Protein 5IBQ (pdb70)

Radius of gyration: 19.3 Å; Cα contacts (8 Å, |Δi|>4): 685; chains: 1; bounding box: 50×33×56 Å

InterPro domains:
  IPR025997 Periplasmic binding protein [PF13407] (30-283)
  IPR028082 Periplasmic binding protein-like I [SSF53822] (29-304)

CATH classification: 3.40.50.2300 (+1 more: 3.40.50.2300)

Foldseek 3Di:
DFAEEEEEEADCVPVLRVLLQVLLCVLQVVVGHHYHYYYQNLPLVSVLVSLVVCLVVRHQEYEDADSFQASCQVSLQVCVVSVYAYAYEAFHHPDPPRHLAYEHAPLLQQLLVLLVVVCVVVVLAFEEEEEFADPRTVSRVSSVVSNCVNNVVRVRYHYPYYYYQHLALQSLLVVLLVSCVVCVRGAEYEYSADSSLNSNLVNCVVVVNQRHEYEHEALDLVVLVCLQVSHHFKYKFDQSSVRSSVSSVQSVVCSVPNDGDPDRYHHDYIDMGGNVQSVQGDSRDGD

Structure (mmCIF, N/CA/C/O backbone):
data_5IBQ
#
_entry.id   5IBQ
#
_cell.length_a   93.272
_cell.length_b   36.924
_cell.length_c   95.619
_cell.angle_alpha   90.000
_cell.angle_beta   118.020
_cell.angle_gamma   90.000
#
_symmetry.space_group_name_H-M   'C 1 2 1'
#
loop_
_entity.id
_entity.type
_entity.pdbx_description
1 polymer 'Probable ribose ABC transporter, substrate-binding protein'
2 non-polymer 3-C-(hydroxylmethyl)-alpha-D-erythrofuranose
3 non-polymer 'CALCIUM ION'
4 water water
#
loop_
_atom_site.group_PDB
_atom_site.id
_atom_site.type_symbol
_atom_site.label_atom_id
_atom_site.label_alt_id
_atom_site.label_comp_id
_atom_site.label_asym_id
_atom_site.label_entity_id
_atom_site.label_seq_id
_atom_site.pdbx_PDB_ins_code
_atom_site.Cartn_x
_atom_site.Cartn_y
_atom_site.Cartn_z
_atom_site.occupancy
_atom_site.B_iso_or_equiv
_atom_site.auth_seq_id
_atom_site.auth_comp_id
_atom_site.auth_asym_id
_atom_site.auth_atom_id
_atom_site.pdbx_PDB_model_num
ATOM 1 N N . MET A 1 23 ? 38.816 29.400 51.768 1.00 50.42 26 MET A N 1
ATOM 2 C CA . MET A 1 23 ? 39.753 28.327 52.075 1.00 46.93 26 MET A CA 1
ATOM 3 C C . MET A 1 23 ? 39.551 27.141 51.134 1.00 40.85 26 MET A C 1
ATOM 4 O O . MET A 1 23 ? 40.488 26.391 50.863 1.00 41.53 26 MET A O 1
ATOM 7 N N . ALA A 1 24 ? 38.328 26.972 50.636 1.00 36.82 27 ALA A N 1
ATOM 8 C CA . ALA A 1 24 ? 38.025 25.834 49.781 1.00 23.55 27 ALA A CA 1
ATOM 9 C C . ALA A 1 24 ? 38.659 26.017 48.409 1.00 19.67 27 ALA A C 1
ATOM 10 O O . ALA A 1 24 ? 38.749 27.133 47.890 1.00 26.46 27 ALA A O 1
ATOM 17 N N . ASP A 1 25 ? 39.108 24.914 47.825 1.00 18.55 28 ASP A N 1
ATOM 18 C CA . ASP A 1 25 ? 39.644 24.976 46.478 1.00 15.43 28 ASP A CA 1
ATOM 19 C C . ASP A 1 25 ? 38.540 25.357 45.494 1.00 14.25 28 ASP A C 1
ATOM 20 O O . ASP A 1 25 ? 37.365 24.998 45.659 1.00 15.15 28 ASP A O 1
ATOM 29 N N . LEU A 1 26 ? 38.934 26.033 44.417 1.00 13.04 29 LEU A N 1
ATOM 30 C CA . LEU A 1 26 ? 38.026 26.574 43.415 1.00 12.71 29 LEU A CA 1
ATOM 31 C C . LEU A 1 26 ? 38.144 25.774 42.118 1.00 12.46 29 LEU A C 1
ATOM 32 O O . LEU A 1 26 ? 39.258 25.474 41.669 1.00 13.73 29 LEU A O 1
ATOM 48 N N . ILE A 1 27 ? 37.011 25.428 41.517 1.00 11.10 30 ILE A N 1
ATOM 49 C CA . ILE A 1 27 ? 36.960 24.885 40.166 1.00 10.36 30 ILE A CA 1
ATOM 50 C C . ILE A 1 27 ? 36.234 25.895 39.283 1.00 10.36 30 ILE A C 1
ATOM 51 O O . ILE A 1 27 ? 35.136 26.355 39.622 1.00 11.78 30 ILE A O 1
ATOM 67 N N . ALA A 1 28 ? 36.856 26.246 38.161 1.00 10.75 31 ALA A N 1
ATOM 68 C CA . ALA A 1 28 ? 36.257 27.132 37.165 1.00 10.21 31 ALA A CA 1
ATOM 69 C C . ALA A 1 28 ? 35.570 26.303 36.098 1.00 10.19 31 ALA A C 1
ATOM 70 O O . ALA A 1 28 ? 36.097 25.279 35.653 1.00 9.97 31 ALA A O 1
ATOM 77 N N . ILE A 1 29 ? 34.375 26.743 35.711 1.00 9.28 32 ILE A N 1
ATOM 78 C CA . ILE A 1 29 ? 33.523 26.064 34.743 1.00 8.65 32 ILE A CA 1
ATOM 79 C C . ILE A 1 29 ? 33.208 27.078 33.657 1.00 9.48 32 ILE A C 1
ATOM 80 O O . ILE A 1 29 ? 32.654 28.151 33.947 1.00 11.31 32 ILE A O 1
ATOM 96 N N . ILE A 1 30 ? 33.590 26.765 32.419 1.00 9.10 33 ILE A N 1
ATOM 97 C CA . ILE A 1 30 ? 33.490 27.703 31.309 1.00 8.89 33 ILE A CA 1
ATOM 98 C C . ILE A 1 30 ? 32.804 26.998 30.143 1.00 9.34 33 ILE A C 1
ATOM 99 O O . ILE A 1 30 ? 33.269 25.946 29.682 1.00 8.49 33 ILE A O 1
ATOM 115 N N . THR A 1 31 ? 31.700 27.566 29.674 1.00 8.40 34 THR A N 1
ATOM 116 C CA . THR A 1 31 ? 30.941 27.002 28.569 1.00 8.02 34 THR A CA 1
ATOM 117 C C . THR A 1 31 ? 30.521 28.108 27.607 1.00 8.49 34 THR A C 1
ATOM 118 O O . THR A 1 31 ? 30.725 29.299 27.875 1.00 9.10 34 THR A O 1
ATOM 129 N N . PRO A 1 32 ? 29.891 27.751 26.478 1.00 8.70 35 PRO A N 1
ATOM 130 C CA . PRO A 1 32 ? 29.205 28.774 25.688 1.00 9.19 35 PRO A CA 1
ATOM 131 C C . PRO A 1 32 ? 27.979 29.293 26.428 1.00 10.15 35 PRO A C 1
ATOM 132 O O . PRO A 1 32 ? 27.706 28.906 27.568 1.00 10.01 35 PRO A O 1
ATOM 143 N N . ALA A 1 33 ? 27.240 30.186 25.773 1.00 11.20 36 ALA A N 1
ATOM 144 C CA . ALA A 1 33 ? 26.135 30.875 26.422 1.00 11.64 36 ALA A CA 1
ATOM 145 C C . ALA A 1 33 ? 25.030 29.912 26.825 1.00 10.65 36 ALA A C 1
ATOM 146 O O . ALA A 1 33 ? 24.749 28.915 26.155 1.00 10.66 36 ALA A O 1
ATOM 153 N N . HIS A 1 34 ? 24.372 30.263 27.919 1.00 12.20 37 HIS A N 1
ATOM 154 C CA . HIS A 1 34 ? 23.348 29.421 28.505 1.00 11.05 37 HIS A CA 1
ATOM 155 C C . HIS A 1 34 ? 22.004 29.510 27.798 1.00 11.22 37 HIS A C 1
ATOM 156 O O . HIS A 1 34 ? 21.071 28.830 28.237 1.00 13.36 37 HIS A O 1
ATOM 170 N N . ASP A 1 35 ? 21.889 30.277 26.713 1.00 10.86 38 ASP A N 1
ATOM 171 C CA . ASP A 1 35 ? 20.649 30.274 25.942 1.00 12.17 38 ASP A CA 1
ATOM 172 C C . ASP A 1 35 ? 20.447 28.980 25.177 1.00 11.08 38 ASP A C 1
ATOM 173 O O . ASP A 1 35 ? 19.326 28.695 24.743 1.00 13.65 38 ASP A O 1
ATOM 182 N N . ASN A 1 36 ? 21.485 28.189 25.018 1.00 9.32 39 ASN A N 1
ATOM 183 C CA . ASN A 1 36 ? 21.328 26.821 24.565 1.00 7.90 39 ASN A CA 1
ATOM 184 C C . ASN A 1 36 ? 21.252 25.949 25.808 1.00 7.52 39 ASN A C 1
ATOM 185 O O . ASN A 1 36 ? 22.216 25.909 26.585 1.00 8.15 39 ASN A O 1
ATOM 196 N N . PRO A 1 37 ? 20.137 25.260 26.060 1.00 7.99 40 PRO A N 1
ATOM 197 C CA . PRO A 1 37 ? 20.010 24.520 27.324 1.00 7.96 40 PRO A CA 1
ATOM 198 C C . PRO A 1 37 ? 21.072 23.469 27.533 1.00 8.67 40 PRO A C 1
ATOM 199 O O . PRO A 1 37 ? 21.299 23.062 28.681 1.00 8.23 40 PRO A O 1
ATOM 210 N N . PHE A 1 38 ? 21.704 22.985 26.470 1.00 7.32 41 PHE A N 1
ATOM 211 C CA . PHE A 1 38 ? 22.764 22.000 26.622 1.00 7.45 41 PHE A CA 1
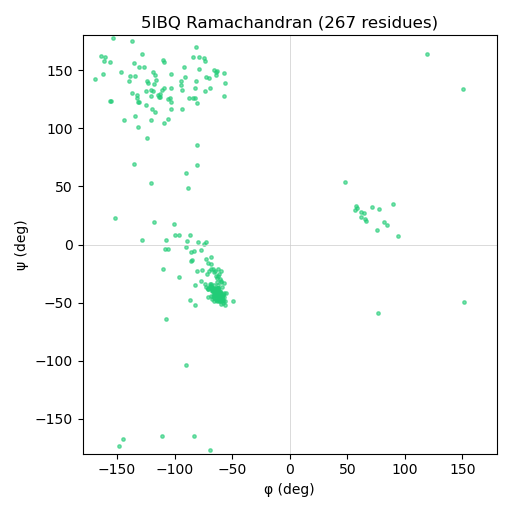ATOM 212 C C . PHE A 1 38 ? 23.888 22.542 27.496 1.00 6.60 41 PHE A C 1
ATOM 213 O O . PHE A 1 38 ? 24.377 21.859 28.395 1.00 7.01 41 PHE A O 1
ATOM 230 N N . PHE A 1 39 ? 24.326 23.771 27.214 1.00 7.22 42 PHE A N 1
ATOM 231 C CA . PHE A 1 39 ? 25.462 24.328 27.927 1.00 6.97 42 PHE A CA 1
ATOM 232 C C . PHE A 1 39 ? 25.088 24.704 29.348 1.00 7.17 42 PHE A C 1
ATOM 233 O O . PHE A 1 39 ? 25.896 24.549 30.269 1.00 8.05 42 PHE A O 1
ATOM 250 N N . LYS A 1 40 ? 23.870 25.195 29.563 1.00 8.20 43 LYS A N 1
ATOM 251 C CA . LYS A 1 40 ? 23.420 25.468 30.921 1.00 7.52 43 LYS A CA 1
ATOM 252 C C . LYS A 1 40 ? 23.407 24.194 31.754 1.00 8.06 43 LYS A C 1
ATOM 253 O O . LYS A 1 40 ? 23.846 24.198 32.913 1.00 8.70 43 LYS A O 1
ATOM 272 N N . ALA A 1 41 ? 22.938 23.088 31.168 1.00 6.96 44 ALA A N 1
ATOM 273 C CA . ALA A 1 41 ? 22.883 21.828 31.890 1.00 6.74 44 ALA A CA 1
ATOM 274 C C . ALA A 1 41 ? 24.269 21.328 32.250 1.00 7.87 44 ALA A C 1
ATOM 275 O O . ALA A 1 41 ? 24.464 20.785 33.345 1.00 7.49 44 ALA A O 1
ATOM 282 N N . GLU A 1 42 ? 25.234 21.481 31.349 1.00 6.70 45 GLU A N 1
ATOM 283 C CA . GLU A 1 42 ? 26.613 21.124 31.679 1.00 7.21 45 GLU A CA 1
ATOM 284 C C . GLU A 1 42 ? 27.127 21.958 32.842 1.00 7.91 45 GLU A C 1
ATOM 285 O O . GLU A 1 42 ? 27.755 21.439 33.776 1.00 7.69 45 GLU A O 1
ATOM 297 N N . ALA A 1 43 ? 26.882 23.258 32.803 1.00 6.85 46 ALA A N 1
ATOM 298 C CA . ALA A 1 43 ? 27.364 24.120 33.863 1.00 7.50 46 ALA A CA 1
ATOM 299 C C . ALA A 1 43 ? 26.764 23.718 35.195 1.00 8.50 46 ALA A C 1
ATOM 300 O O . ALA A 1 43 ? 27.463 23.691 36.217 1.00 9.02 46 ALA A O 1
ATOM 307 N N . VAL A 1 44 ? 25.455 23.435 35.222 1.00 8.75 47 VAL A N 1
ATOM 308 C CA . VAL A 1 44 ? 24.825 23.109 36.488 1.00 9.83 47 VAL A CA 1
ATOM 309 C C . VAL A 1 44 ? 25.275 21.736 36.972 1.00 7.46 47 VAL A C 1
ATOM 310 O O . VAL A 1 44 ? 25.473 21.536 38.172 1.00 8.69 47 VAL A O 1
ATOM 323 N N . GLY A 1 45 ? 25.440 20.772 36.071 1.00 8.05 48 GLY A N 1
ATOM 324 C CA . GLY A 1 45 ? 25.935 19.475 36.490 1.00 8.18 48 GLY A CA 1
ATOM 325 C C . GLY A 1 45 ? 27.344 19.547 37.044 1.00 8.97 48 GLY A C 1
ATOM 326 O O . GLY A 1 45 ? 27.672 18.891 38.045 1.00 8.96 48 GLY A O 1
ATOM 330 N N . ALA A 1 46 ? 28.217 20.308 36.381 1.00 7.93 49 ALA A N 1
ATOM 331 C CA . ALA A 1 46 ? 29.581 20.472 36.873 1.00 7.32 49 ALA A CA 1
ATOM 332 C C . ALA A 1 46 ? 29.593 21.181 38.221 1.00 7.90 49 ALA A C 1
ATOM 333 O O . ALA A 1 46 ? 30.306 20.767 39.141 1.00 8.50 49 ALA A O 1
ATOM 340 N N . GLU A 1 47 ? 28.788 22.232 38.372 1.00 8.16 50 GLU A N 1
ATOM 341 C CA . GLU A 1 47 ? 28.732 22.929 39.655 1.00 8.44 50 GLU A CA 1
ATOM 342 C C . GLU A 1 47 ? 28.265 21.999 40.757 1.00 8.31 50 GLU A C 1
ATOM 343 O O . GLU A 1 47 ? 28.821 22.003 41.872 1.00 9.40 50 GLU A O 1
ATOM 355 N N . ALA A 1 48 ? 27.235 21.205 40.475 1.00 8.94 51 ALA A N 1
ATOM 356 C CA . ALA A 1 48 ? 26.706 20.298 41.483 1.00 9.46 51 ALA A CA 1
ATOM 357 C C . ALA A 1 48 ? 27.783 19.326 41.942 1.00 9.32 51 ALA A C 1
ATOM 358 O O . ALA A 1 48 ? 27.989 19.128 43.144 1.00 9.38 51 ALA A O 1
ATOM 365 N N . LYS A 1 49 ? 28.496 18.718 41.007 1.00 8.81 52 LYS A N 1
ATOM 366 C CA . LYS A 1 49 ? 29.499 17.731 41.397 1.00 9.19 52 LYS A CA 1
ATOM 367 C C . LYS A 1 49 ? 30.648 18.382 42.151 1.00 9.61 52 LYS A C 1
ATOM 368 O O . LYS A 1 49 ? 31.140 17.827 43.142 1.00 9.68 52 LYS A O 1
ATOM 387 N N . ALA A 1 50 ? 31.073 19.560 41.705 1.00 8.49 53 ALA A N 1
ATOM 388 C CA . ALA A 1 50 ? 32.153 20.266 42.382 1.00 8.68 53 ALA A CA 1
ATOM 389 C C . ALA A 1 50 ? 31.796 20.548 43.833 1.00 9.10 53 ALA A C 1
ATOM 390 O O . ALA A 1 50 ? 32.590 20.289 44.740 1.00 9.88 53 ALA A O 1
ATOM 397 N N . LYS A 1 51 ? 30.593 21.080 44.071 1.00 9.13 54 LYS A N 1
ATOM 398 C CA . LYS A 1 51 ? 30.201 21.405 45.442 1.00 9.77 54 LYS A CA 1
ATOM 399 C C . LYS A 1 51 ? 29.988 20.154 46.289 1.00 9.76 54 LYS A C 1
ATOM 400 O O . LYS A 1 51 ? 30.277 20.161 47.496 1.00 10.41 54 LYS A O 1
ATOM 419 N N . GLU A 1 52 ? 29.497 19.076 45.679 1.00 9.12 55 GLU A N 1
ATOM 420 C CA . GLU A 1 52 ? 29.332 17.819 46.388 1.00 9.95 55 GLU A CA 1
ATOM 421 C C . GLU A 1 52 ? 30.661 17.307 46.904 1.00 10.02 55 GLU A C 1
ATOM 422 O O . GLU A 1 52 ? 30.699 16.638 47.944 1.00 10.40 55 GLU A O 1
ATOM 434 N N . LEU A 1 53 ? 31.747 17.628 46.202 1.00 9.69 56 LEU A N 1
ATOM 435 C CA . LEU A 1 53 ? 33.094 17.197 46.533 1.00 10.67 56 LEU A CA 1
ATOM 436 C C . LEU A 1 53 ? 33.869 18.246 47.329 1.00 10.64 56 LEU A C 1
ATOM 437 O O . LEU A 1 53 ? 35.073 18.081 47.555 1.00 12.20 56 LEU A O 1
ATOM 453 N N . GLY A 1 54 ? 33.210 19.319 47.756 1.00 10.88 57 GLY A N 1
ATOM 454 C CA . GLY A 1 54 ? 33.797 20.297 48.641 1.00 11.75 57 GLY A CA 1
ATOM 455 C C . GLY A 1 54 ? 34.430 21.499 47.976 1.00 11.89 57 GLY A C 1
ATOM 456 O O . GLY A 1 54 ? 35.065 22.294 48.673 1.00 13.02 57 GLY A O 1
ATOM 460 N N . TYR A 1 55 ? 34.287 21.670 46.663 1.00 11.23 58 TYR A N 1
ATOM 461 C CA . TYR A 1 55 ? 34.894 22.805 45.980 1.00 11.41 58 TYR A CA 1
ATOM 462 C C . TYR A 1 55 ? 33.942 23.987 45.909 1.00 11.56 58 TYR A C 1
ATOM 463 O O . TYR A 1 55 ? 32.720 23.823 45.908 1.00 11.25 58 TYR A O 1
ATOM 481 N N . GLU A 1 56 ? 34.522 25.186 45.848 1.00 12.60 59 GLU A N 1
ATOM 482 C CA . GLU A 1 56 ? 33.800 26.353 45.367 1.00 12.21 59 GLU A CA 1
ATOM 483 C C . GLU A 1 56 ? 33.876 26.385 43.847 1.00 12.11 59 GLU A C 1
ATOM 484 O O . GLU A 1 56 ? 34.721 25.726 43.238 1.00 11.94 59 GLU A O 1
ATOM 496 N N . THR A 1 57 ? 32.978 27.147 43.233 1.00 11.42 60 THR A N 1
ATOM 497 C CA . THR A 1 57 ? 32.887 27.190 41.785 1.00 11.56 60 THR A CA 1
ATOM 498 C C . THR A 1 57 ? 32.851 28.623 41.285 1.00 12.22 60 THR A C 1
ATOM 499 O O . THR A 1 57 ? 32.412 29.541 41.981 1.00 13.69 60 THR A O 1
ATOM 510 N N . LEU A 1 58 ? 33.322 28.788 40.056 1.00 12.70 61 LEU A N 1
ATOM 511 C CA . LEU A 1 58 ? 33.264 30.049 39.325 1.00 13.06 61 LEU A CA 1
ATOM 512 C C . LEU A 1 58 ? 32.772 29.685 37.932 1.00 11.66 61 LEU A C 1
ATOM 513 O O . LEU A 1 58 ? 33.483 29.004 37.190 1.00 11.51 61 LEU A O 1
ATOM 529 N N . VAL A 1 59 ? 31.548 30.088 37.595 1.00 11.38 62 VAL A N 1
ATOM 530 C CA . VAL A 1 59 ? 30.900 29.707 36.345 1.00 10.67 62 VAL A CA 1
ATOM 531 C C . VAL A 1 59 ? 30.911 30.905 35.407 1.00 11.68 62 VAL A C 1
ATOM 532 O O . VAL A 1 59 ? 30.425 31.988 35.761 1.00 13.81 62 VAL A O 1
ATOM 545 N N . MET A 1 60 ? 31.453 30.705 34.206 1.00 10.80 63 MET A N 1
ATOM 546 C CA . MET A 1 60 ? 31.623 31.764 33.230 1.00 10.72 63 MET A CA 1
ATOM 547 C C . MET A 1 60 ? 31.181 31.248 31.871 1.00 10.69 63 MET A C 1
ATOM 548 O O . MET A 1 60 ? 31.183 30.044 31.613 1.00 11.16 63 MET A O 1
ATOM 562 N N . THR A 1 61 ? 30.804 32.175 30.999 1.00 10.49 64 THR A N 1
ATOM 563 C CA . THR A 1 61 ? 30.406 31.845 29.639 1.00 11.43 64 THR A CA 1
ATOM 564 C C . THR A 1 61 ? 31.261 32.623 28.660 1.00 12.51 64 THR A C 1
ATOM 565 O O . THR A 1 61 ? 31.583 33.787 28.891 1.00 16.62 64 THR A O 1
ATOM 576 N N . HIS A 1 62 ? 31.640 31.983 27.568 1.00 11.61 65 HIS A N 1
ATOM 577 C CA . HIS A 1 62 ? 32.464 32.640 26.565 1.00 11.59 65 HIS A CA 1
ATOM 578 C C . HIS A 1 62 ? 31.715 33.032 25.299 1.00 11.10 65 HIS A C 1
ATOM 579 O O . HIS A 1 62 ? 32.316 33.640 24.415 1.00 11.61 65 HIS A O 1
ATOM 593 N N . ASP A 1 63 ? 30.430 32.691 25.180 1.00 11.74 66 ASP A N 1
ATOM 594 C CA . ASP A 1 63 ? 29.600 33.154 24.067 1.00 13.02 66 ASP A CA 1
ATOM 595 C C . ASP A 1 63 ? 30.177 32.773 22.710 1.00 11.61 66 ASP A C 1
ATOM 596 O O . ASP A 1 63 ? 29.914 33.431 21.704 1.00 14.24 66 ASP A O 1
ATOM 605 N N . ASP A 1 64 ? 30.896 31.651 22.653 1.00 11.23 67 ASP A N 1
ATOM 606 C CA . ASP A 1 64 ? 31.512 31.167 21.413 1.00 12.08 67 ASP A CA 1
ATOM 607 C C . ASP A 1 64 ? 32.468 32.179 20.809 1.00 12.72 67 ASP A C 1
ATOM 608 O O . ASP A 1 64 ? 32.668 32.232 19.592 1.00 14.85 67 ASP A O 1
ATOM 617 N N . ASP A 1 65 ? 33.096 32.952 21.681 1.00 12.48 68 ASP A N 1
ATOM 618 C CA . ASP A 1 65 ? 34.059 33.968 21.292 1.00 13.31 68 ASP A CA 1
ATOM 619 C C . ASP A 1 65 ? 35.392 33.613 21.932 1.00 12.57 68 ASP A C 1
ATOM 620 O O . ASP A 1 65 ? 35.507 33.570 23.163 1.00 13.51 68 ASP A O 1
ATOM 629 N N . ALA A 1 66 ? 36.387 33.326 21.093 1.00 16.19 69 ALA A N 1
ATOM 630 C CA . ALA A 1 66 ? 37.677 32.874 21.599 1.00 18.13 69 ALA A CA 1
ATOM 631 C C . ALA A 1 66 ? 38.360 33.936 22.451 1.00 15.56 69 ALA A C 1
ATOM 632 O O . ALA A 1 66 ? 39.068 33.594 23.402 1.00 16.39 69 ALA A O 1
ATOM 639 N N . ASN A 1 67 ? 38.157 35.217 22.137 1.00 16.69 70 ASN A N 1
ATOM 640 C CA . ASN A 1 67 ? 38.706 36.277 22.978 1.00 19.22 70 ASN A CA 1
ATOM 641 C C . ASN A 1 67 ? 38.040 36.297 24.345 1.00 16.16 70 ASN A C 1
ATOM 642 O O . ASN A 1 67 ? 38.721 36.425 25.367 1.00 16.12 70 ASN A O 1
ATOM 653 N N . LYS A 1 68 ? 36.709 36.178 24.390 1.00 15.41 71 LYS A N 1
ATOM 654 C CA . LYS A 1 68 ? 36.038 36.075 25.680 1.00 13.91 71 LYS A CA 1
ATOM 655 C C . LYS A 1 68 ? 36.511 34.842 26.447 1.00 13.00 71 LYS A C 1
ATOM 656 O O . LYS A 1 68 ? 36.711 34.897 27.666 1.00 15.54 71 LYS A O 1
ATOM 675 N N . GLN A 1 69 ? 36.690 33.714 25.749 1.00 12.47 72 GLN A N 1
ATOM 676 C CA . GLN A 1 69 ? 37.189 32.510 26.409 1.00 12.42 72 GLN A CA 1
ATOM 677 C C . GLN A 1 69 ? 38.560 32.745 27.023 1.00 12.41 72 GLN A C 1
ATOM 678 O O . GLN A 1 69 ? 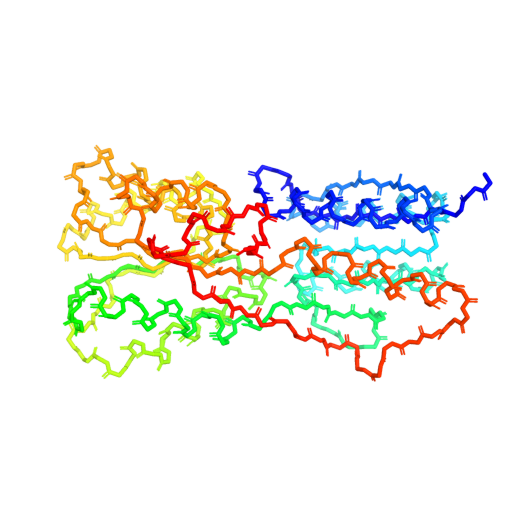38.828 32.305 28.147 1.00 12.79 72 GLN A O 1
ATOM 692 N N . SER A 1 70 ? 39.441 33.421 26.285 1.00 14.04 73 SER A N 1
ATOM 693 C CA . SER A 1 70 ? 40.768 33.734 26.799 1.00 16.42 73 SER A CA 1
ATOM 694 C C . SER A 1 70 ? 40.688 34.652 28.022 1.00 14.04 73 SER A C 1
ATOM 695 O O . SER A 1 70 ? 41.396 34.437 29.011 1.00 17.38 73 SER A O 1
ATOM 703 N N . GLU A 1 71 ? 39.770 35.629 28.005 1.00 16.63 74 GLU A N 1
ATOM 704 C CA . GLU A 1 71 ? 39.531 36.461 29.185 1.00 18.47 74 GLU A CA 1
ATOM 705 C C . GLU A 1 71 ? 39.082 35.623 30.381 1.00 16.50 74 GLU A C 1
ATOM 706 O O . GLU A 1 71 ? 39.529 35.849 31.514 1.00 17.05 74 GLU A O 1
ATOM 718 N N . MET A 1 72 ? 38.178 34.665 30.161 1.00 15.99 75 MET A N 1
ATOM 719 C CA . MET A 1 72 ? 37.662 33.868 31.269 1.00 13.25 75 MET A CA 1
ATOM 720 C C . MET A 1 72 ? 38.729 32.933 31.831 1.00 13.34 75 MET A C 1
ATOM 721 O O . MET A 1 72 ? 38.795 32.713 33.049 1.00 13.93 75 MET A O 1
ATOM 735 N N . ILE A 1 73 ? 39.592 32.390 30.975 1.00 13.61 76 ILE A N 1
ATOM 736 C CA . ILE A 1 73 ? 40.669 31.548 31.477 1.00 14.08 76 ILE A CA 1
ATOM 737 C C . ILE A 1 73 ? 41.664 32.389 32.281 1.00 15.23 76 ILE A C 1
ATOM 738 O O . ILE A 1 73 ? 42.125 31.966 33.348 1.00 15.29 76 ILE A O 1
ATOM 754 N N . ASP A 1 74 ? 41.945 33.618 31.826 1.00 15.10 77 ASP A N 1
ATOM 755 C CA . ASP A 1 74 ? 42.742 34.550 32.622 1.00 16.60 77 ASP A CA 1
ATOM 756 C C . ASP A 1 74 ? 42.100 34.790 33.981 1.00 15.24 77 ASP A C 1
ATOM 757 O O . ASP A 1 74 ? 42.801 34.901 34.995 1.00 17.20 77 ASP A O 1
ATOM 766 N N . THR A 1 75 ? 40.778 34.941 34.019 1.00 16.56 78 THR A N 1
ATOM 767 C CA . THR A 1 75 ? 40.107 35.141 35.298 1.00 17.20 78 THR A CA 1
ATOM 768 C C . THR A 1 75 ? 40.281 33.926 36.200 1.00 14.42 78 THR A C 1
ATOM 769 O O . THR A 1 75 ? 40.564 34.068 37.397 1.00 16.91 78 THR A O 1
ATOM 780 N N . ALA A 1 76 ? 40.133 32.720 35.641 1.00 13.57 79 ALA A N 1
ATOM 781 C CA . ALA A 1 76 ? 40.331 31.507 36.431 1.00 13.19 79 ALA A CA 1
ATOM 782 C C . ALA A 1 76 ? 41.744 31.432 36.983 1.00 14.46 79 ALA A C 1
ATOM 783 O O . ALA A 1 76 ? 41.949 31.006 38.128 1.00 14.72 79 ALA A O 1
ATOM 790 N N . ILE A 1 77 ? 42.727 31.814 36.167 1.00 14.87 80 ILE A N 1
ATOM 791 C CA . ILE A 1 77 ? 44.117 31.842 36.612 1.00 14.74 80 ILE A CA 1
ATOM 792 C C . ILE A 1 77 ? 44.287 32.851 37.738 1.00 15.58 80 ILE A C 1
ATOM 793 O O . ILE A 1 77 ? 44.860 32.549 38.792 1.00 17.74 80 ILE A O 1
ATOM 809 N N . GLY A 1 78 ? 43.772 34.066 37.537 1.00 17.51 81 GLY A N 1
ATOM 810 C CA . GLY A 1 78 ? 43.916 35.102 38.546 1.00 20.27 81 GLY A CA 1
ATOM 811 C C . GLY A 1 78 ? 43.232 34.766 39.856 1.00 16.83 81 GLY A C 1
ATOM 812 O O . GLY A 1 78 ? 43.671 35.214 40.921 1.00 19.61 81 GLY A O 1
ATOM 816 N N . ARG A 1 79 ? 42.155 33.977 39.806 1.00 18.88 82 ARG A N 1
ATOM 817 C CA . ARG A 1 79 ? 41.443 33.546 41.000 1.00 18.11 82 ARG A CA 1
ATOM 818 C C . ARG A 1 79 ? 42.043 32.300 41.638 1.00 16.21 82 ARG A C 1
ATOM 819 O O . ARG A 1 79 ? 41.597 31.900 42.720 1.00 18.90 82 ARG A O 1
ATOM 840 N N . GLY A 1 80 ? 43.027 31.670 41.013 1.00 16.19 83 GLY A N 1
ATOM 841 C CA . GLY A 1 80 ? 43.628 30.489 41.593 1.00 15.76 83 GLY A CA 1
ATOM 842 C C . GLY A 1 80 ? 42.830 29.205 41.460 1.00 13.82 83 GLY A C 1
ATOM 843 O O . GLY A 1 80 ? 42.940 28.320 42.314 1.00 14.53 83 GLY A O 1
ATOM 847 N N . ALA A 1 81 ? 42.047 29.054 40.400 1.00 13.98 84 ALA A N 1
ATOM 848 C CA . ALA A 1 81 ? 41.319 27.804 40.199 1.00 12.59 84 ALA A CA 1
ATOM 849 C C . ALA A 1 81 ? 42.288 26.627 40.173 1.00 12.64 84 ALA A C 1
ATOM 850 O O . ALA A 1 81 ? 43.375 26.711 39.591 1.00 13.59 84 ALA A O 1
ATOM 857 N N . LYS A 1 82 ? 41.898 25.528 40.813 1.00 12.96 85 LYS A N 1
ATOM 858 C CA . LYS A 1 82 ? 42.696 24.309 40.812 1.00 13.45 85 LYS A CA 1
ATOM 859 C C . LYS A 1 82 ? 42.428 23.422 39.605 1.00 14.14 85 LYS A C 1
ATOM 860 O O . LYS A 1 82 ? 43.209 22.502 39.343 1.00 14.29 85 LYS A O 1
ATOM 879 N N . ALA A 1 83 ? 41.348 23.666 38.867 1.00 12.05 86 ALA A N 1
ATOM 880 C CA . ALA A 1 83 ? 41.089 22.982 37.612 1.00 11.44 86 ALA A CA 1
ATOM 881 C C . ALA A 1 83 ? 40.071 23.810 36.849 1.00 11.23 86 ALA A C 1
ATOM 882 O O . ALA A 1 83 ? 39.337 24.611 37.436 1.00 11.65 86 ALA A O 1
ATOM 889 N N . ILE A 1 84 ? 40.053 23.615 35.532 1.00 10.30 87 ILE A N 1
ATOM 890 C CA . ILE A 1 84 ? 39.073 24.224 34.645 1.00 9.47 87 ILE A CA 1
ATOM 891 C C . ILE A 1 84 ? 38.294 23.109 33.971 1.00 9.69 87 ILE A C 1
ATOM 892 O O . ILE A 1 84 ? 38.888 22.163 33.435 1.00 10.29 87 ILE A O 1
ATOM 908 N N . ILE A 1 85 ? 36.972 23.239 33.972 1.00 8.61 88 ILE A N 1
ATOM 909 C CA . ILE A 1 85 ? 36.070 22.415 33.176 1.00 8.49 88 ILE A CA 1
ATOM 910 C C . ILE A 1 85 ? 35.650 23.281 32.002 1.00 8.54 88 ILE A C 1
ATOM 911 O O . ILE A 1 85 ? 35.118 24.382 32.205 1.00 9.74 88 ILE A O 1
ATOM 927 N N . LEU A 1 86 ? 35.893 22.811 30.775 1.00 8.44 89 LEU A N 1
ATOM 928 C CA . LEU A 1 86 ? 35.734 23.660 29.598 1.00 8.11 89 LEU A CA 1
ATOM 929 C C . LEU A 1 86 ? 34.952 22.974 28.484 1.00 8.02 89 LEU A C 1
ATOM 930 O O . LEU A 1 86 ? 35.317 21.881 28.036 1.00 7.93 89 LEU A O 1
ATOM 946 N N . ASP A 1 87 ? 33.891 23.639 28.022 1.00 7.38 90 ASP A N 1
ATOM 947 C CA . ASP A 1 87 ? 33.226 23.332 26.751 1.00 7.13 90 ASP A CA 1
ATOM 948 C C . ASP A 1 87 ? 33.584 24.494 25.830 1.00 7.71 90 ASP A C 1
ATOM 949 O O . ASP A 1 87 ? 33.103 25.621 26.026 1.00 7.84 90 ASP A O 1
ATOM 958 N N . ASN A 1 88 ? 34.505 24.244 24.890 1.00 7.22 91 ASN A N 1
ATOM 959 C CA . ASN A 1 88 ? 35.362 25.282 24.321 1.00 8.63 91 ASN A CA 1
ATOM 960 C C . ASN A 1 88 ? 34.699 26.117 23.217 1.00 8.32 91 ASN A C 1
ATOM 961 O O . ASN A 1 88 ? 33.596 25.836 22.729 1.00 8.77 91 ASN A O 1
ATOM 972 N N . ALA A 1 89 ? 35.415 27.182 22.853 1.00 8.37 92 ALA A N 1
ATOM 973 C CA . ALA A 1 89 ? 34.997 28.179 21.875 1.00 9.61 92 ALA A CA 1
ATOM 974 C C . ALA A 1 89 ? 35.637 27.979 20.496 1.00 13.71 92 ALA A C 1
ATOM 975 O O . ALA A 1 89 ? 35.647 28.914 19.690 1.00 21.08 92 ALA A O 1
ATOM 982 N N . GLY A 1 90 ? 36.179 26.796 20.211 1.00 9.79 93 GLY A N 1
ATOM 983 C CA . GLY A 1 90 ? 36.695 26.467 18.890 1.00 10.41 93 GLY A CA 1
ATOM 984 C C . GLY A 1 90 ? 37.821 25.464 18.982 1.00 8.78 93 GLY A C 1
ATOM 985 O O . GLY A 1 90 ? 38.722 25.625 19.801 1.00 10.45 93 GLY A O 1
ATOM 989 N N . ALA A 1 91 ? 37.795 24.432 18.140 1.00 9.10 94 ALA A N 1
ATOM 990 C CA . ALA A 1 91 ? 38.737 23.325 18.282 1.00 9.44 94 ALA A CA 1
ATOM 991 C C . ALA A 1 91 ? 40.178 23.772 18.071 1.00 10.44 94 ALA A C 1
ATOM 992 O O . ALA A 1 91 ? 41.085 23.274 18.747 1.00 13.00 94 ALA A O 1
ATOM 999 N N . ASP A 1 92 ? 40.413 24.692 17.138 1.00 10.15 95 ASP A N 1
ATOM 1000 C CA . ASP A 1 92 ? 41.753 25.218 16.905 1.00 10.78 95 ASP A CA 1
ATOM 1001 C C . ASP A 1 92 ? 42.048 26.394 17.822 1.00 11.85 95 ASP A C 1
ATOM 1002 O O . ASP A 1 92 ? 43.112 26.455 18.439 1.00 13.62 95 ASP A O 1
ATOM 1011 N N . ALA A 1 93 ? 41.116 27.339 17.914 1.00 11.81 96 ALA A N 1
ATOM 1012 C CA . ALA A 1 93 ? 41.377 28.586 18.610 1.00 12.66 96 ALA A CA 1
ATOM 1013 C C . ALA A 1 93 ? 41.600 28.380 20.099 1.00 12.78 96 ALA A C 1
ATOM 1014 O O . ALA A 1 93 ? 42.241 29.223 20.736 1.00 15.37 96 ALA A O 1
ATOM 1021 N N . SER A 1 94 ? 41.095 27.293 20.675 1.00 11.48 97 SER A N 1
ATOM 1022 C CA . SER A 1 94 ? 41.137 27.102 22.123 1.00 12.18 97 SER A CA 1
ATOM 1023 C C . SER A 1 94 ? 42.444 26.495 22.612 1.00 13.21 97 SER A C 1
ATOM 1024 O O . SER A 1 94 ? 42.705 26.517 23.824 1.00 13.48 97 SER A O 1
ATOM 1032 N N . VAL A 1 95 ? 43.273 25.958 21.720 1.00 12.70 98 VAL A N 1
ATOM 1033 C CA . VAL A 1 95 ? 44.485 25.267 22.160 1.00 13.22 98 VAL A CA 1
ATOM 1034 C C . VAL A 1 95 ? 45.371 26.200 22.986 1.00 13.81 98 VAL A C 1
ATOM 1035 O O . VAL A 1 95 ? 45.841 25.841 24.074 1.00 13.36 98 VAL A O 1
ATOM 1048 N N . ALA A 1 96 ? 45.607 27.419 22.486 1.00 14.70 99 ALA A N 1
ATOM 1049 C CA . ALA A 1 96 ? 46.533 28.324 23.166 1.00 17.98 99 ALA A CA 1
ATOM 1050 C C . ALA A 1 96 ? 46.059 28.666 24.578 1.00 14.71 99 ALA A C 1
ATOM 1051 O O . ALA A 1 96 ? 46.865 28.730 25.511 1.00 15.67 99 ALA A O 1
ATOM 1058 N N . ALA A 1 97 ? 44.758 28.893 24.754 1.00 17.77 100 ALA A N 1
ATOM 1059 C CA . ALA A 1 97 ? 44.270 29.274 26.078 1.00 18.44 100 ALA A CA 1
ATOM 1060 C C . ALA A 1 97 ? 44.338 28.103 27.058 1.00 15.36 100 ALA A C 1
ATOM 1061 O O . ALA A 1 97 ? 44.672 28.295 28.230 1.00 16.52 100 ALA A O 1
ATOM 1068 N N . VAL A 1 98 ? 44.059 26.881 26.591 1.00 13.82 101 VAL A N 1
ATOM 1069 C CA . VAL A 1 98 ? 44.207 25.708 27.456 1.00 13.65 101 VAL A CA 1
ATOM 1070 C C . VAL A 1 98 ? 45.671 25.539 27.844 1.00 11.93 101 VAL A C 1
ATOM 1071 O O . VAL A 1 98 ? 45.999 25.201 28.992 1.00 12.49 101 VAL A O 1
ATOM 1084 N N . LYS A 1 99 ? 46.569 25.762 26.879 1.00 13.56 102 LYS A N 1
ATOM 1085 C CA . LYS A 1 99 ? 48.000 25.628 27.131 1.00 13.21 102 LYS A CA 1
ATOM 1086 C C . LYS A 1 99 ? 48.486 26.722 28.076 1.00 13.80 102 LYS A C 1
ATOM 1087 O O . LYS A 1 99 ? 49.313 26.469 28.968 1.00 15.41 102 LYS A O 1
ATOM 1106 N N . LYS A 1 100 ? 47.933 27.929 27.950 1.00 15.55 103 LYS A N 1
ATOM 1107 C CA . LYS A 1 100 ? 48.251 28.986 28.908 1.00 15.23 103 LYS A CA 1
ATOM 1108 C C . LYS A 1 100 ? 47.904 28.562 30.341 1.00 15.49 103 LYS A C 1
ATOM 1109 O O . LYS A 1 100 ? 48.722 28.693 31.262 1.00 16.71 103 LYS A O 1
ATOM 1128 N N . ALA A 1 101 ? 46.681 28.058 30.561 1.00 15.09 104 ALA A N 1
ATOM 1129 C CA . ALA A 1 101 ? 46.327 27.574 31.896 1.00 13.49 104 ALA A CA 1
ATOM 1130 C C . ALA A 1 101 ? 47.283 26.466 32.346 1.00 13.31 104 ALA A C 1
ATOM 1131 O O . ALA A 1 101 ? 47.748 26.459 33.489 1.00 13.88 104 ALA A O 1
ATOM 1138 N N . LYS A 1 102 ? 47.603 25.531 31.450 1.00 14.86 105 LYS A N 1
ATOM 1139 C CA . LYS A 1 102 ? 48.508 24.432 31.788 1.00 14.04 105 LYS A CA 1
ATOM 1140 C C . LYS A 1 102 ? 49.866 24.949 32.226 1.00 16.57 105 LYS A C 1
ATOM 1141 O O . LYS A 1 102 ? 50.448 24.461 33.202 1.00 18.33 105 LYS A O 1
ATOM 1160 N N . ASP A 1 103 ? 50.409 25.908 31.490 1.00 16.48 106 ASP A N 1
ATOM 1161 C CA . ASP A 1 103 ? 51.725 26.424 31.830 1.00 16.27 106 ASP A CA 1
ATOM 1162 C C . ASP A 1 103 ? 51.693 27.209 33.135 1.00 16.85 106 ASP A C 1
ATOM 1163 O O . ASP A 1 103 ? 52.735 27.377 33.780 1.00 18.04 106 ASP A O 1
ATOM 1172 N N . ALA A 1 104 ? 50.518 27.686 33.547 1.00 17.04 107 ALA A N 1
ATOM 1173 C CA . ALA A 1 104 ? 50.334 28.317 34.847 1.00 19.50 107 ALA A CA 1
ATOM 1174 C C . ALA A 1 104 ? 50.025 27.316 35.950 1.00 17.28 107 ALA A C 1
ATOM 1175 O O . ALA A 1 104 ? 49.727 27.730 37.078 1.00 19.02 107 ALA A O 1
ATOM 1182 N N . GLY A 1 105 ? 50.124 26.020 35.662 1.00 15.35 108 GLY A N 1
ATOM 1183 C CA . GLY A 1 105 ? 49.890 24.985 36.642 1.00 15.22 108 GLY A CA 1
ATOM 1184 C C . GLY A 1 105 ? 48.443 24.621 36.875 1.00 14.58 108 GLY A C 1
ATOM 1185 O O . GLY A 1 105 ? 48.146 23.997 37.893 1.00 16.92 108 GLY A O 1
ATOM 1189 N N . ILE A 1 106 ? 47.544 24.948 35.946 1.00 14.16 109 ILE A N 1
ATOM 1190 C CA . ILE A 1 106 ? 46.113 24.699 36.117 1.00 13.21 109 ILE A CA 1
ATOM 1191 C C . ILE A 1 106 ? 45.650 23.712 35.049 1.00 12.25 109 ILE A C 1
ATOM 1192 O O . ILE A 1 106 ? 45.674 24.046 33.853 1.00 13.55 109 ILE A O 1
ATOM 1208 N N . PRO A 1 107 ? 45.235 22.498 35.426 1.00 12.60 110 PRO A N 1
ATOM 1209 C CA . PRO A 1 107 ? 44.794 21.495 34.446 1.00 11.69 110 PRO A CA 1
ATOM 1210 C C . PRO A 1 107 ? 43.378 21.750 33.950 1.00 11.37 110 PRO A C 1
ATOM 1211 O O . PRO A 1 107 ? 42.526 22.279 34.668 1.00 11.41 110 PRO A O 1
ATOM 1222 N N . SER A 1 108 ? 43.118 21.325 32.712 1.00 11.02 111 SER A N 1
ATOM 1223 C CA . SER A 1 108 ? 41.807 21.463 32.096 1.00 9.69 111 SER A CA 1
ATOM 1224 C C . SER A 1 108 ? 41.219 20.104 31.767 1.00 9.62 111 SER A C 1
ATOM 1225 O O . SER A 1 108 ? 41.903 19.213 31.247 1.00 11.18 111 SER A O 1
ATOM 1233 N N . PHE A 1 109 ? 39.929 19.984 32.041 1.00 8.76 112 PHE A N 1
ATOM 1234 C CA . PHE A 1 109 ? 39.131 18.799 31.756 1.00 8.44 112 PHE A CA 1
ATOM 1235 C C . PHE A 1 109 ? 38.029 19.261 30.818 1.00 8.23 112 PHE A C 1
ATOM 1236 O O . PHE A 1 109 ? 37.116 19.993 31.225 1.00 8.92 112 PHE A O 1
ATOM 1253 N N . LEU A 1 110 ? 38.150 18.885 29.554 1.00 8.62 113 LEU A N 1
ATOM 1254 C CA . LEU A 1 110 ? 37.244 19.355 28.522 1.00 7.49 113 LEU A CA 1
ATOM 1255 C C . LEU A 1 110 ? 36.072 18.404 28.380 1.00 8.20 113 LEU A C 1
ATOM 1256 O O . LEU A 1 110 ? 36.219 17.186 28.544 1.00 7.90 113 LEU A O 1
ATOM 1272 N N . ILE A 1 111 ? 34.905 18.981 28.108 1.00 7.22 114 ILE A N 1
ATOM 1273 C CA . ILE A 1 111 ? 33.691 18.229 27.840 1.00 6.73 114 ILE A CA 1
ATOM 1274 C C . ILE A 1 111 ? 33.114 18.697 26.514 1.00 6.92 114 ILE A C 1
ATOM 1275 O O . ILE A 1 111 ? 33.331 19.837 26.081 1.00 7.23 114 ILE A O 1
ATOM 1291 N N . ASP A 1 112 ? 32.376 17.785 25.865 1.00 6.34 115 ASP A N 1
ATOM 1292 C CA . ASP A 1 112 ? 31.489 18.061 24.731 1.00 7.11 115 ASP A CA 1
ATOM 1293 C C . ASP A 1 112 ? 32.232 18.271 23.413 1.00 6.33 115 ASP A C 1
ATOM 1294 O O . ASP A 1 112 ? 32.009 17.553 22.425 1.00 6.92 115 ASP A O 1
ATOM 1303 N N . ARG A 1 113 ? 33.114 19.267 23.388 1.00 7.18 116 ARG A N 1
ATOM 1304 C CA . ARG A 1 113 ? 33.870 19.676 22.214 1.00 6.72 116 ARG A CA 1
ATOM 1305 C C . ARG A 1 113 ? 35.347 19.332 22.400 1.00 7.30 116 ARG A C 1
ATOM 1306 O O . ARG A 1 113 ? 35.937 19.600 23.460 1.00 8.22 116 ARG A O 1
ATOM 1327 N N . GLU A 1 114 ? 35.932 18.723 21.380 1.00 8.37 117 GLU A N 1
ATOM 1328 C CA . GLU A 1 114 ? 37.354 18.436 21.363 1.00 8.92 117 GLU A CA 1
ATOM 1329 C C . GLU A 1 114 ? 38.132 19.697 20.994 1.00 8.62 117 GLU A C 1
ATOM 1330 O O . GLU A 1 114 ? 37.596 20.653 20.406 1.00 8.99 117 GLU A O 1
ATOM 1342 N N . ILE A 1 115 ? 39.426 19.674 21.308 1.00 9.66 118 ILE A N 1
ATOM 1343 C CA . ILE A 1 115 ? 40.403 20.581 20.714 1.00 9.98 118 ILE A CA 1
ATOM 1344 C C . ILE A 1 115 ? 41.298 19.784 19.784 1.00 12.38 118 ILE A C 1
ATOM 1345 O O . ILE A 1 115 ? 41.456 18.568 19.919 1.00 13.63 118 ILE A O 1
ATOM 1361 N N . ASN A 1 116 ? 41.908 20.485 18.829 1.00 12.19 119 ASN A N 1
ATOM 1362 C CA . ASN A 1 116 ? 42.772 19.830 17.853 1.00 13.61 119 ASN A CA 1
ATOM 1363 C C . ASN A 1 116 ? 44.204 19.789 18.369 1.00 14.13 119 ASN A C 1
ATOM 1364 O O . ASN A 1 116 ? 45.146 20.346 17.790 1.00 18.54 119 ASN A O 1
ATOM 1375 N N . ALA A 1 117 ? 44.364 19.112 19.495 1.00 14.06 120 ALA A N 1
ATOM 1376 C CA . ALA A 1 117 ? 45.676 18.891 20.074 1.00 16.48 120 ALA A CA 1
ATOM 1377 C C . ALA A 1 117 ? 45.530 17.874 21.185 1.00 13.86 120 ALA A C 1
ATOM 1378 O O . ALA A 1 117 ? 44.535 17.889 21.906 1.00 15.39 120 ALA A O 1
ATOM 1385 N N . THR A 1 118 ? 46.509 16.997 21.321 1.00 15.23 121 THR A N 1
ATOM 1386 C CA . THR A 1 118 ? 46.564 16.056 22.423 1.00 17.46 121 THR A CA 1
ATOM 1387 C C . THR A 1 118 ? 47.708 16.431 23.350 1.00 17.72 121 THR A C 1
ATOM 1388 O O . THR A 1 118 ? 48.643 17.140 22.965 1.00 18.95 121 THR A O 1
ATOM 1399 N N . GLY A 1 119 ? 47.621 15.952 24.586 1.00 16.73 122 GLY A N 1
ATOM 1400 C CA . GLY A 1 119 ? 48.652 16.214 25.566 1.00 17.32 122 GLY A CA 1
ATOM 1401 C C . GLY A 1 119 ? 48.647 17.610 26.148 1.00 17.02 122 GLY A C 1
ATOM 1402 O O . GLY A 1 119 ? 49.622 17.994 26.809 1.00 20.53 122 GLY A O 1
ATOM 1406 N N . VAL A 1 120 ? 47.590 18.383 25.918 1.00 13.52 123 VAL A N 1
ATOM 1407 C CA . VAL A 1 120 ? 47.440 19.709 26.496 1.00 16.24 123 VAL A CA 1
ATOM 1408 C C . VAL A 1 120 ? 46.382 19.691 27.588 1.00 12.31 123 VAL A C 1
ATOM 1409 O O . VAL A 1 120 ? 46.696 19.877 28.767 1.00 14.35 123 VAL A O 1
ATOM 1422 N N . ALA A 1 121 ? 45.131 19.414 27.229 1.00 12.08 124 ALA A N 1
ATOM 1423 C CA . ALA A 1 121 ? 44.112 19.057 28.202 1.00 11.97 124 ALA A CA 1
ATOM 1424 C C . ALA A 1 121 ? 44.480 17.753 28.896 1.00 12.17 124 ALA A C 1
ATOM 1425 O O . ALA A 1 121 ? 45.141 16.887 28.321 1.00 14.39 124 ALA A O 1
ATOM 1432 N N . VAL A 1 122 ? 44.055 17.613 30.154 1.00 11.52 125 VAL A N 1
ATOM 1433 C CA . VAL A 1 122 ? 44.207 16.340 30.850 1.00 11.98 125 VAL A CA 1
ATOM 1434 C C . VAL A 1 122 ? 43.154 15.336 30.394 1.00 13.15 125 VAL A C 1
ATOM 1435 O O . VAL A 1 122 ? 43.405 14.123 30.389 1.00 12.98 125 VAL A O 1
ATOM 1448 N N . ALA A 1 123 ? 41.969 15.809 30.028 1.00 10.18 126 ALA A N 1
ATOM 1449 C CA . ALA A 1 123 ? 40.904 14.939 29.562 1.00 10.63 126 ALA A CA 1
ATOM 1450 C C . ALA A 1 123 ? 40.102 15.696 28.517 1.00 9.10 126 ALA A C 1
ATOM 1451 O O . ALA A 1 123 ? 39.967 16.923 28.582 1.00 10.33 126 ALA A O 1
ATOM 1458 N N . GLN A 1 124 ? 39.571 14.946 27.552 1.00 10.06 127 GLN A N 1
ATOM 1459 C CA . GLN A 1 124 ? 38.567 15.438 26.613 1.00 8.96 127 GLN A CA 1
ATOM 1460 C C . GLN A 1 124 ? 37.466 14.393 26.603 1.00 8.76 127 GLN A C 1
ATOM 1461 O O . GLN A 1 124 ? 37.611 13.355 25.954 1.00 10.29 127 GLN A O 1
ATOM 1475 N N . ILE A 1 125 ? 36.384 14.660 27.319 1.00 8.18 128 ILE A N 1
ATOM 1476 C CA . ILE A 1 125 ? 35.297 13.704 27.503 1.00 8.40 128 ILE A CA 1
ATOM 1477 C C . ILE A 1 125 ? 34.139 14.183 26.642 1.00 8.91 128 ILE A C 1
ATOM 1478 O O . ILE A 1 125 ? 33.519 15.211 26.942 1.00 9.00 128 ILE A O 1
ATOM 1494 N N . VAL A 1 126 ? 33.869 13.471 25.547 1.00 8.59 129 VAL A N 1
ATOM 1495 C CA . VAL A 1 126 ? 32.876 13.900 24.576 1.00 8.30 129 VAL A CA 1
ATOM 1496 C C . VAL A 1 126 ? 31.910 12.752 24.307 1.00 7.17 129 VAL A C 1
ATOM 1497 O O . VAL A 1 126 ? 32.166 11.594 24.648 1.00 9.32 129 VAL A O 1
ATOM 1510 N N . SER A 1 127 ? 30.782 13.086 23.706 1.00 7.39 130 SER A N 1
ATOM 1511 C CA . SER A 1 127 ? 29.877 12.036 23.299 1.00 7.77 130 SER A CA 1
ATOM 1512 C C . SER A 1 127 ? 30.428 11.326 22.073 1.00 8.02 130 SER A C 1
ATOM 1513 O O . SER A 1 127 ? 31.288 11.834 21.354 1.00 8.10 130 SER A O 1
ATOM 1521 N N . ASN A 1 128 ? 29.930 10.117 21.834 1.00 8.34 131 ASN A N 1
ATOM 1522 C CA . ASN A 1 128 ? 30.306 9.405 20.625 1.00 8.86 131 ASN A CA 1
ATOM 1523 C C . ASN A 1 128 ? 29.441 9.970 19.505 1.00 8.58 131 ASN A C 1
ATOM 1524 O O . ASN A 1 128 ? 28.357 9.474 19.174 1.00 8.69 131 ASN A O 1
ATOM 1535 N N . ASN A 1 129 ? 29.916 11.074 18.924 1.00 7.82 132 ASN A N 1
ATOM 1536 C CA . ASN A 1 129 ? 29.103 11.841 17.985 1.00 7.52 132 ASN A CA 1
ATOM 1537 C C . ASN A 1 129 ? 28.807 11.072 16.702 1.00 8.15 132 ASN A C 1
ATOM 1538 O O . ASN A 1 129 ? 27.708 11.188 16.152 1.00 8.31 132 ASN A O 1
ATOM 1549 N N . TYR A 1 130 ? 29.760 10.291 16.207 1.00 8.26 133 TYR A N 1
ATOM 1550 C CA . TYR A 1 130 ? 29.514 9.537 14.986 1.00 7.81 133 TYR A CA 1
ATOM 1551 C C . TYR A 1 130 ? 28.466 8.453 15.226 1.00 8.53 133 TYR A C 1
ATOM 1552 O O . TYR A 1 130 ? 27.509 8.315 14.452 1.00 9.00 133 TYR A O 1
ATOM 1570 N N . GLN A 1 131 ? 28.620 7.699 16.314 1.00 9.01 134 GLN A N 1
ATOM 1571 C CA . GLN A 1 131 ? 27.638 6.686 16.696 1.00 8.94 134 GLN A CA 1
ATOM 1572 C C . GLN A 1 131 ? 26.264 7.307 16.880 1.00 8.13 134 GLN A C 1
ATOM 1573 O O . GLN A 1 131 ? 25.252 6.771 16.401 1.00 9.49 134 GLN A O 1
ATOM 1587 N N . GLY A 1 132 ? 26.185 8.397 17.627 1.00 7.93 135 GLY A N 1
ATOM 1588 C CA . GLY A 1 132 ? 24.890 9.008 17.860 1.00 7.68 135 GLY A CA 1
ATOM 1589 C C . GLY A 1 132 ? 24.257 9.508 16.582 1.00 6.34 135 GLY A C 1
ATOM 1590 O O . GLY A 1 132 ? 23.052 9.365 16.379 1.00 7.79 135 GLY A O 1
ATOM 1594 N N . ALA A 1 133 ? 25.066 10.094 15.697 1.00 6.67 136 ALA A N 1
ATOM 1595 C CA . ALA A 1 133 ? 24.538 10.633 14.454 1.00 6.42 136 ALA A CA 1
ATOM 1596 C C . ALA A 1 133 ? 23.972 9.522 13.595 1.00 8.02 136 ALA A C 1
ATOM 1597 O O . ALA A 1 133 ? 22.929 9.690 12.950 1.00 8.13 136 ALA A O 1
ATOM 1604 N N . GLN A 1 134 ? 24.635 8.371 13.585 1.00 7.66 137 GLN A N 1
ATOM 1605 C CA . GLN A 1 134 ? 24.098 7.238 12.842 1.00 7.46 137 GLN A CA 1
ATOM 1606 C C . GLN A 1 134 ? 22.754 6.797 13.399 1.00 7.50 137 GLN A C 1
ATOM 1607 O O . GLN A 1 134 ? 21.854 6.450 12.634 1.00 8.12 137 GLN A O 1
ATOM 1621 N N . LEU A 1 135 ? 22.582 6.807 14.725 1.00 7.73 138 LEU A N 1
ATOM 1622 C CA . LEU A 1 135 ? 21.277 6.448 15.288 1.00 7.82 138 LEU A CA 1
ATOM 1623 C C . LEU A 1 135 ? 20.190 7.407 14.823 1.00 7.87 138 LEU A C 1
ATOM 1624 O O . LEU A 1 135 ? 19.085 6.991 14.464 1.00 8.45 138 LEU A O 1
ATOM 1640 N N . GLY A 1 136 ? 20.472 8.700 14.870 1.00 6.99 139 GLY A N 1
ATOM 1641 C CA . GLY A 1 136 ? 19.487 9.675 14.434 1.00 7.33 139 GLY A CA 1
ATOM 1642 C C . GLY A 1 136 ? 19.157 9.534 12.963 1.00 6.10 139 GLY A C 1
ATOM 1643 O O . GLY A 1 136 ? 17.992 9.613 12.573 1.00 7.26 139 GLY A O 1
ATOM 1647 N N . ALA A 1 137 ? 20.176 9.333 12.133 1.00 6.56 140 ALA A N 1
ATOM 1648 C CA . ALA A 1 137 ? 19.921 9.205 10.702 1.00 6.94 140 ALA A CA 1
ATOM 1649 C C . ALA A 1 137 ? 19.179 7.922 10.378 1.00 7.05 140 ALA A C 1
ATOM 1650 O O . ALA A 1 137 ? 18.354 7.902 9.465 1.00 8.00 140 ALA A O 1
ATOM 1657 N N . GLN A 1 138 ? 19.459 6.839 11.090 1.00 7.15 141 GLN A N 1
ATOM 1658 C CA . GLN A 1 138 ? 18.699 5.617 10.864 1.00 7.85 141 GLN A CA 1
ATOM 1659 C C . GLN A 1 138 ? 17.220 5.836 11.166 1.00 8.33 141 GLN A C 1
ATOM 1660 O O . GLN A 1 138 ? 16.341 5.382 10.414 1.00 9.10 141 GLN A O 1
ATOM 1674 N N . GLU A 1 139 ? 16.916 6.556 12.255 1.00 7.51 142 GLU A N 1
ATOM 1675 C CA . GLU A 1 139 ? 15.517 6.856 12.559 1.00 7.00 142 GLU A CA 1
ATOM 1676 C C . GLU A 1 139 ? 14.916 7.774 11.499 1.00 8.40 142 GLU A C 1
ATOM 1677 O O . GLU A 1 139 ? 13.777 7.565 11.067 1.00 8.54 142 GLU A O 1
ATOM 1689 N N . PHE A 1 140 ? 15.670 8.788 11.060 1.00 7.67 143 PHE A N 1
ATOM 1690 C CA . PHE A 1 140 ? 15.216 9.679 10.000 1.00 7.99 143 PHE A CA 1
ATOM 1691 C C . PHE A 1 140 ? 14.857 8.899 8.743 1.00 8.59 143 PHE A C 1
ATOM 1692 O O . PHE A 1 140 ? 13.797 9.122 8.151 1.00 7.89 143 PHE A O 1
ATOM 1709 N N . VAL A 1 141 ? 15.738 7.998 8.308 1.00 8.41 144 VAL A N 1
ATOM 1710 C CA . VAL A 1 141 ? 15.468 7.185 7.122 1.00 8.19 144 VAL A CA 1
ATOM 1711 C C . VAL A 1 141 ? 14.174 6.396 7.297 1.00 8.84 144 VAL A C 1
ATOM 1712 O O . VAL A 1 141 ? 13.349 6.293 6.380 1.00 9.33 144 VAL A O 1
ATOM 1725 N N . LYS A 1 142 ? 14.002 5.777 8.463 1.00 9.38 145 LYS A N 1
ATOM 1726 C CA . LYS A 1 142 ? 12.803 4.987 8.722 1.00 10.32 145 LYS A CA 1
ATOM 1727 C C . LYS A 1 142 ? 11.563 5.862 8.635 1.00 8.99 145 LYS A C 1
ATOM 1728 O O . LYS A 1 142 ? 10.577 5.500 7.977 1.00 10.58 145 LYS A O 1
ATOM 1747 N N . LEU A 1 143 ? 11.587 7.014 9.306 1.00 8.75 146 LEU A N 1
ATOM 1748 C CA . LEU A 1 143 ? 10.434 7.905 9.288 1.00 9.51 146 LEU A CA 1
ATOM 1749 C C . LEU A 1 143 ? 10.131 8.394 7.885 1.00 10.06 146 LEU A C 1
ATOM 1750 O O . LEU A 1 143 ? 8.964 8.623 7.546 1.00 10.83 146 LEU A O 1
ATOM 1766 N N . MET A 1 144 ? 11.168 8.606 7.074 1.00 9.07 147 MET A N 1
ATOM 1767 C CA . MET A 1 144 ? 11.042 9.050 5.696 1.00 10.01 147 MET A CA 1
ATOM 1768 C C . MET A 1 144 ? 10.623 7.933 4.751 1.00 8.66 147 MET A C 1
ATOM 1769 O O . MET A 1 144 ? 10.414 8.202 3.568 1.00 10.33 147 MET A O 1
ATOM 1783 N N . GLY A 1 145 ? 10.508 6.698 5.222 1.00 9.71 148 GLY A N 1
ATOM 1784 C CA . GLY A 1 145 ? 10.199 5.607 4.316 1.00 11.31 148 GLY A CA 1
ATOM 1785 C C . GLY A 1 145 ? 11.248 5.400 3.251 1.00 9.97 148 GLY A C 1
ATOM 1786 O O . GLY A 1 145 ? 10.929 4.949 2.152 1.00 12.42 148 GLY A O 1
ATOM 1790 N N . GLU A 1 146 ? 12.497 5.755 3.544 1.00 9.75 149 GLU A N 1
ATOM 1791 C CA . GLU A 1 146 ? 13.633 5.522 2.664 1.00 9.57 149 GLU A CA 1
ATOM 1792 C C . GLU A 1 146 ? 13.557 6.325 1.374 1.00 10.68 149 GLU A C 1
ATOM 1793 O O . GLU A 1 146 ? 14.238 6.002 0.407 1.00 12.43 149 GLU A O 1
ATOM 1805 N N . LYS A 1 147 ? 12.780 7.405 1.319 1.00 10.30 150 LYS A N 1
ATOM 1806 C CA . LYS A 1 147 ? 12.673 8.145 0.070 1.00 11.31 150 LYS A CA 1
ATOM 1807 C C . LYS A 1 147 ? 12.272 9.574 0.375 1.00 11.09 150 LYS A C 1
ATOM 1808 O O . LYS A 1 147 ? 11.683 9.860 1.417 1.00 13.22 150 LYS A O 1
ATOM 1827 N N . GLY A 1 148 ? 12.586 10.463 -0.566 1.00 11.21 151 GLY A N 1
ATOM 1828 C CA . GLY A 1 148 ? 12.123 11.837 -0.499 1.00 10.91 151 GLY A CA 1
ATOM 1829 C C . GLY A 1 148 ? 13.228 12.861 -0.422 1.00 9.35 151 GLY A C 1
ATOM 1830 O O . GLY A 1 148 ? 14.396 12.548 -0.145 1.00 10.07 151 GLY A O 1
ATOM 1834 N N . ASN A 1 149 ? 12.867 14.104 -0.699 1.00 10.15 152 ASN A N 1
ATOM 1835 C CA . ASN A 1 149 ? 13.804 15.208 -0.591 1.00 9.61 152 ASN A CA 1
ATOM 1836 C C . ASN A 1 149 ? 13.921 15.655 0.858 1.00 8.65 152 ASN A C 1
ATOM 1837 O O . ASN A 1 149 ? 12.928 15.720 1.592 1.00 9.56 152 ASN A O 1
ATOM 1848 N N . TYR A 1 150 ? 15.137 15.991 1.271 1.00 8.17 153 TYR A N 1
ATOM 1849 C CA . TYR A 1 150 ? 15.353 16.452 2.634 1.00 7.79 153 TYR A CA 1
ATOM 1850 C C . TYR A 1 150 ? 16.370 17.579 2.625 1.00 8.21 153 TYR A C 1
ATOM 1851 O O . TYR A 1 150 ? 17.057 17.823 1.632 1.00 9.36 153 TYR A O 1
ATOM 1869 N N A VAL A 1 151 ? 16.453 18.289 3.733 0.40 6.77 154 VAL A N 1
ATOM 1870 N N B VAL A 1 151 ? 16.435 18.266 3.764 0.60 8.00 154 VAL A N 1
ATOM 1871 C CA A VAL A 1 151 ? 17.491 19.289 3.903 0.40 8.21 154 VAL A CA 1
ATOM 1872 C CA B VAL A 1 151 ? 17.347 19.364 4.052 0.60 6.79 154 VAL A CA 1
ATOM 1873 C C A VAL A 1 151 ? 18.175 19.056 5.236 0.40 7.01 154 VAL A C 1
ATOM 1874 C C B VAL A 1 151 ? 18.196 18.963 5.246 0.60 6.61 154 VAL A C 1
ATOM 1875 O O A VAL A 1 151 ? 17.589 18.531 6.188 0.40 7.35 154 VAL A O 1
ATOM 1876 O O B VAL A 1 151 ? 17.746 18.209 6.117 0.60 6.77 154 VAL A O 1
ATOM 1901 N N . GLU A 1 152 ? 19.434 19.466 5.282 1.00 6.98 155 GLU A N 1
ATOM 1902 C CA . GLU A 1 152 ? 20.295 19.288 6.440 1.00 6.27 155 GLU A CA 1
ATOM 1903 C C . GLU A 1 152 ? 20.746 20.641 6.956 1.00 6.36 155 GLU A C 1
ATOM 1904 O O . GLU A 1 152 ? 21.205 21.485 6.178 1.00 7.98 155 GLU A O 1
ATOM 1916 N N . LEU A 1 153 ? 20.630 20.832 8.271 1.00 6.67 156 LEU A N 1
ATOM 1917 C CA . LEU A 1 153 ? 21.209 21.972 8.963 1.00 6.62 156 LEU A CA 1
ATOM 1918 C C . LEU A 1 153 ? 22.456 21.495 9.694 1.00 6.17 156 LEU A C 1
ATOM 1919 O O . LEU A 1 153 ? 22.406 20.520 10.463 1.00 6.64 156 LEU A O 1
ATOM 1935 N N . VAL A 1 154 ? 23.576 22.174 9.437 1.00 6.77 157 VAL A N 1
ATOM 1936 C CA A VAL A 1 154 ? 24.891 21.829 9.951 0.38 7.96 157 VAL A CA 1
ATOM 1937 C CA B VAL A 1 154 ? 24.855 21.787 10.017 0.62 6.16 157 VAL A CA 1
ATOM 1938 C C . VAL A 1 154 ? 25.279 22.833 11.036 1.00 6.49 157 VAL A C 1
ATOM 1939 O O . VAL A 1 154 ? 24.825 23.979 11.048 1.00 7.71 157 VAL A O 1
ATOM 1964 N N . GLY A 1 155 ? 26.152 22.405 11.941 1.00 7.64 158 GLY A N 1
ATOM 1965 C CA . GLY A 1 155 ? 26.645 23.263 12.991 1.00 7.10 158 GLY A CA 1
ATOM 1966 C C . GLY A 1 155 ? 27.805 24.148 12.585 1.00 8.05 158 GLY A C 1
ATOM 1967 O O . GLY A 1 155 ? 28.086 24.375 11.408 1.00 8.27 158 GLY A O 1
ATOM 1971 N N . LYS A 1 156 ? 28.462 24.691 13.602 1.00 8.41 159 LYS A N 1
ATOM 1972 C CA . LYS A 1 156 ? 29.586 25.604 13.412 1.00 8.29 159 LYS A CA 1
ATOM 1973 C C . LYS A 1 156 ? 30.803 24.883 12.855 1.00 8.54 159 LYS A C 1
ATOM 1974 O O . LYS A 1 156 ? 31.221 23.842 13.373 1.00 9.92 159 LYS A O 1
ATOM 1993 N N . GLU A 1 157 ? 31.436 25.491 11.855 1.00 10.29 160 GLU A N 1
ATOM 1994 C CA . GLU A 1 157 ? 32.638 24.907 11.263 1.00 10.57 160 GLU A CA 1
ATOM 1995 C C . GLU A 1 157 ? 33.752 24.739 12.286 1.00 12.45 160 GLU A C 1
ATOM 1996 O O . GLU A 1 157 ? 34.584 23.835 12.148 1.00 12.59 160 GLU A O 1
ATOM 2008 N N . SER A 1 158 ? 33.832 25.632 13.274 1.00 8.90 161 SER A N 1
ATOM 2009 C CA . SER A 1 158 ? 34.908 25.579 14.262 1.00 10.80 161 SER A CA 1
ATOM 2010 C C . SER A 1 158 ? 34.766 24.433 15.249 1.00 8.81 161 SER A C 1
ATOM 2011 O O . SER A 1 158 ? 35.729 24.138 15.971 1.00 10.53 161 SER A O 1
ATOM 2019 N N . ASP A 1 159 ? 33.608 23.783 15.293 1.00 8.19 162 ASP A N 1
ATOM 2020 C CA . ASP A 1 159 ? 33.321 22.702 16.221 1.00 7.46 162 ASP A CA 1
ATOM 2021 C C . ASP A 1 159 ? 33.416 21.397 15.440 1.00 7.76 162 ASP A C 1
ATOM 2022 O O . ASP A 1 159 ? 32.622 21.168 14.520 1.00 7.64 162 ASP A O 1
ATOM 2031 N N . THR A 1 160 ? 34.362 20.529 15.807 1.00 7.65 163 THR A N 1
ATOM 2032 C CA . THR A 1 160 ? 34.502 19.294 15.040 1.00 8.00 163 THR A CA 1
ATOM 2033 C C . THR A 1 160 ? 33.259 18.417 15.107 1.00 6.94 163 THR A C 1
ATOM 2034 O O . THR A 1 160 ? 33.067 17.564 14.234 1.00 7.36 163 THR A O 1
ATOM 2045 N N . ASN A 1 161 ? 32.408 18.601 16.125 1.00 6.78 164 ASN A N 1
ATOM 2046 C CA . ASN A 1 161 ? 31.166 17.837 16.190 1.00 6.95 164 ASN A CA 1
ATOM 2047 C C . ASN A 1 161 ? 30.282 18.087 14.980 1.00 5.93 164 ASN A C 1
ATOM 2048 O O . ASN A 1 161 ? 29.536 17.190 14.572 1.00 6.61 164 ASN A O 1
ATOM 2059 N N . ALA A 1 162 ? 30.318 19.283 14.393 1.00 6.23 165 ALA A N 1
ATOM 2060 C CA . ALA A 1 162 ? 29.433 19.557 13.267 1.00 6.55 165 ALA A CA 1
ATOM 2061 C C . ALA A 1 162 ? 29.731 18.618 12.106 1.00 6.08 165 ALA A C 1
ATOM 2062 O O . ALA A 1 162 ? 28.823 17.996 11.536 1.00 7.05 165 ALA A O 1
ATOM 2069 N N . GLY A 1 163 ? 31.005 18.490 11.755 1.00 6.89 166 GLY A N 1
ATOM 2070 C CA . GLY A 1 163 ? 31.380 17.648 10.630 1.00 7.80 166 GLY A CA 1
ATOM 2071 C C . GLY A 1 163 ? 31.271 16.170 10.925 1.00 7.28 166 GLY A C 1
ATOM 2072 O O . GLY A 1 163 ? 30.894 15.390 10.054 1.00 7.69 166 GLY A O 1
ATOM 2076 N N . ILE A 1 164 ? 31.549 15.768 12.160 1.00 7.30 167 ILE A N 1
ATOM 2077 C CA . ILE A 1 164 ? 31.423 14.359 12.528 1.00 7.35 167 ILE A CA 1
ATOM 2078 C C . ILE A 1 164 ? 29.971 13.920 12.416 1.00 6.10 167 ILE A C 1
ATOM 2079 O O . ILE A 1 164 ? 29.673 12.854 11.866 1.00 6.89 167 ILE A O 1
ATOM 2095 N N . ARG A 1 165 ? 29.046 14.720 12.947 1.00 6.19 168 ARG A N 1
ATOM 2096 C CA . ARG A 1 165 ? 27.639 14.347 12.857 1.00 5.70 168 ARG A CA 1
ATOM 2097 C C . ARG A 1 165 ? 27.177 14.330 11.411 1.00 6.29 168 ARG A C 1
ATOM 2098 O O . ARG A 1 165 ? 26.461 13.409 11.010 1.00 6.87 168 ARG A O 1
ATOM 2119 N N A SER A 1 166 ? 27.550 15.342 10.626 0.08 7.37 169 SER A N 1
ATOM 2120 N N B SER A 1 166 ? 27.574 15.314 10.617 0.92 6.63 169 SER A N 1
ATOM 2121 C CA A SER A 1 166 ? 27.200 15.351 9.210 0.08 7.60 169 SER A CA 1
ATOM 2122 C CA B SER A 1 166 ? 27.162 15.315 9.224 0.92 7.79 169 SER A CA 1
ATOM 2123 C C A SER A 1 166 ? 27.699 14.090 8.520 0.08 8.31 169 SER A C 1
ATOM 2124 C C B SER A 1 166 ? 27.708 14.092 8.500 0.92 8.73 169 SER A C 1
ATOM 2125 O O A SER A 1 166 ? 26.980 13.482 7.719 0.08 8.62 169 SER A O 1
ATOM 2126 O O B SER A 1 166 ? 27.015 13.492 7.670 0.92 8.59 169 SER A O 1
ATOM 2141 N N . GLN A 1 167 ? 28.930 13.677 8.826 1.00 7.83 170 GLN A N 1
ATOM 2142 C CA . GLN A 1 167 ? 29.477 12.477 8.209 1.00 9.22 170 GLN A CA 1
ATOM 2143 C C . GLN A 1 167 ? 28.700 11.241 8.621 1.00 7.79 170 GLN A C 1
ATOM 2144 O O . GLN A 1 167 ? 28.412 10.372 7.782 1.00 8.41 170 GLN A O 1
ATOM 2159 N N . GLY A 1 168 ? 28.354 11.130 9.901 1.00 8.37 171 GLY A N 1
ATOM 2160 C CA . GLY A 1 168 ? 27.550 10.006 10.332 1.00 8.31 171 GLY A CA 1
ATOM 2161 C C . GLY A 1 168 ? 26.209 9.974 9.631 1.00 7.44 171 GLY A C 1
ATOM 2162 O O . GLY A 1 168 ? 25.719 8.911 9.233 1.00 8.23 171 GLY A O 1
ATOM 2166 N N . TYR A 1 169 ? 25.575 11.135 9.477 1.00 6.80 172 TYR A N 1
ATOM 2167 C CA . TYR A 1 169 ? 24.303 11.194 8.772 1.00 7.39 172 TYR A CA 1
ATOM 2168 C C . TYR A 1 169 ? 24.460 10.697 7.348 1.00 7.64 172 TYR A C 1
ATOM 2169 O O . TYR A 1 169 ? 23.675 9.866 6.872 1.00 8.94 172 TYR A O 1
ATOM 2187 N N A HIS A 1 170 ? 25.480 11.240 6.660 0.43 8.18 173 HIS A N 1
ATOM 2188 N N B HIS A 1 170 ? 25.476 11.143 6.645 0.57 7.40 173 HIS A N 1
ATOM 2189 C CA A HIS A 1 170 ? 25.800 10.927 5.267 0.43 5.69 173 HIS A CA 1
ATOM 2190 C CA B HIS A 1 170 ? 25.522 10.742 5.248 0.57 8.90 173 HIS A CA 1
ATOM 2191 C C A HIS A 1 170 ? 26.021 9.433 5.081 0.43 6.72 173 HIS A C 1
ATOM 2192 C C B HIS A 1 170 ? 26.017 9.337 5.052 0.57 9.45 173 HIS A C 1
ATOM 2193 O O A HIS A 1 170 ? 25.521 8.840 4.116 0.43 8.71 173 HIS A O 1
ATOM 2194 O O B HIS A 1 170 ? 25.687 8.716 4.035 0.57 9.41 173 HIS A O 1
ATOM 2221 N N . ASP A 1 171 ? 26.773 8.807 5.992 1.00 8.51 174 ASP A N 1
ATOM 2222 C CA . ASP A 1 171 ? 27.155 7.418 5.841 1.00 9.14 174 ASP A CA 1
ATOM 2223 C C . ASP A 1 171 ? 25.962 6.482 5.986 1.00 8.99 174 ASP A C 1
ATOM 2224 O O . ASP A 1 171 ? 25.999 5.365 5.463 1.00 9.44 174 ASP A O 1
ATOM 2233 N N . VAL A 1 172 ? 24.895 6.926 6.657 1.00 8.46 175 VAL A N 1
ATOM 2234 C CA . VAL A 1 172 ? 23.626 6.197 6.656 1.00 9.73 175 VAL A CA 1
ATOM 2235 C C . VAL A 1 172 ? 22.817 6.525 5.412 1.00 7.59 175 VAL A C 1
ATOM 2236 O O . VAL A 1 172 ? 22.340 5.628 4.703 1.00 8.40 175 VAL A O 1
ATOM 2249 N N . ILE A 1 173 ? 22.606 7.808 5.139 1.00 7.76 176 ILE A N 1
ATOM 2250 C CA . ILE A 1 173 ? 21.622 8.200 4.144 1.00 8.42 176 ILE A CA 1
ATOM 2251 C C . ILE A 1 173 ? 22.100 7.873 2.740 1.00 8.66 176 ILE A C 1
ATOM 2252 O O . ILE A 1 173 ? 21.262 7.645 1.853 1.00 8.95 176 ILE A O 1
ATOM 2268 N N . ASP A 1 174 ? 23.415 7.787 2.512 1.00 7.89 177 ASP A N 1
ATOM 2269 C CA . ASP A 1 174 ? 23.905 7.477 1.174 1.00 7.91 177 ASP A CA 1
ATOM 2270 C C . ASP A 1 174 ? 23.679 6.025 0.778 1.00 7.66 177 ASP A C 1
ATOM 2271 O O . ASP A 1 174 ? 24.051 5.650 -0.337 1.00 8.47 177 ASP A O 1
ATOM 2280 N N . ASP A 1 175 ? 23.038 5.221 1.628 1.00 7.41 178 ASP A N 1
ATOM 2281 C CA . ASP A 1 175 ? 22.617 3.872 1.274 1.00 8.60 178 ASP A CA 1
ATOM 2282 C C . ASP A 1 175 ? 21.219 3.841 0.673 1.00 7.48 178 ASP A C 1
ATOM 2283 O O . ASP A 1 175 ? 20.753 2.766 0.272 1.00 8.96 1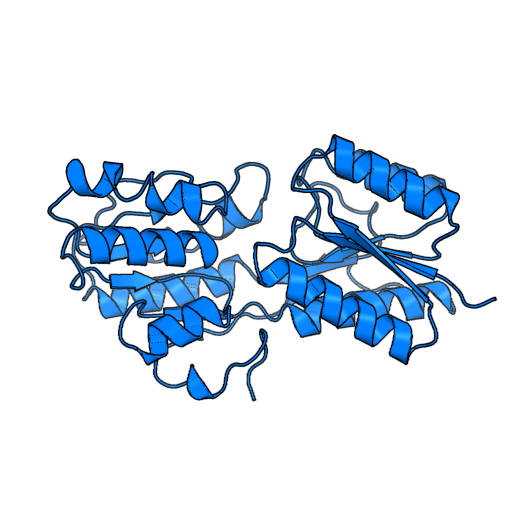78 ASP A O 1
ATOM 2292 N N . TYR A 1 176 ? 20.547 4.999 0.577 1.00 8.00 179 TYR A N 1
ATOM 2293 C CA . TYR A 1 176 ? 19.132 5.092 0.206 1.00 9.63 179 TYR A CA 1
ATOM 2294 C C . TYR A 1 176 ? 19.019 6.009 -1.006 1.00 9.07 179 TYR A C 1
ATOM 2295 O O . TYR A 1 176 ? 18.903 7.241 -0.856 1.00 9.51 179 TYR A O 1
ATOM 2313 N N . PRO A 1 177 ? 19.067 5.458 -2.218 1.00 8.34 180 PRO A N 1
ATOM 2314 C CA . PRO A 1 177 ? 19.194 6.3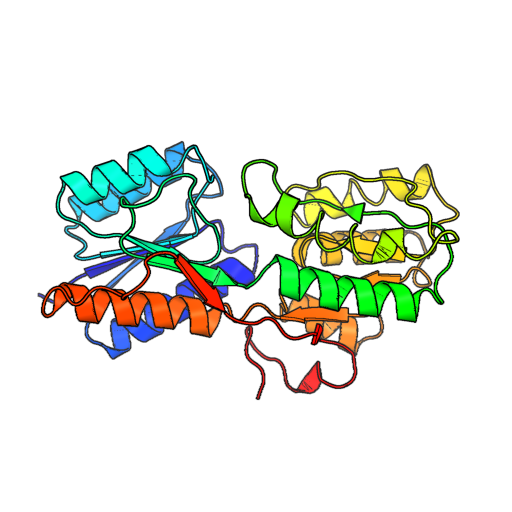10 -3.410 1.00 8.19 180 PRO A CA 1
ATOM 2315 C C . PRO A 1 177 ? 17.987 7.182 -3.673 1.00 9.64 180 PRO A C 1
ATOM 2316 O O . PRO A 1 177 ? 18.105 8.156 -4.431 1.00 11.43 180 PRO A O 1
ATOM 2327 N N . GLU A 1 178 ? 16.830 6.837 -3.141 1.00 9.44 181 GLU A N 1
ATOM 2328 C CA . GLU A 1 178 ? 15.638 7.643 -3.351 1.00 8.82 181 GLU A CA 1
ATOM 2329 C C . GLU A 1 178 ? 15.549 8.819 -2.400 1.00 9.72 181 GLU A C 1
ATOM 2330 O O . GLU A 1 178 ? 14.612 9.622 -2.520 1.00 11.81 181 GLU A O 1
ATOM 2342 N N . MET A 1 179 ? 16.459 8.929 -1.440 1.00 9.09 182 MET A N 1
ATOM 2343 C CA A MET A 1 179 ? 16.529 10.106 -0.593 0.24 9.51 182 MET A CA 1
ATOM 2344 C CA B MET A 1 179 ? 16.538 10.102 -0.584 0.76 8.71 182 MET A CA 1
ATOM 2345 C C . MET A 1 179 ? 17.552 11.056 -1.189 1.00 8.99 182 MET A C 1
ATOM 2346 O O . MET A 1 179 ? 18.651 10.636 -1.563 1.00 10.27 182 MET A O 1
ATOM 2373 N N . LYS A 1 180 ? 17.199 12.332 -1.266 1.00 9.39 183 LYS A N 1
ATOM 2374 C CA . LYS A 1 180 ? 18.045 13.313 -1.922 1.00 10.43 183 LYS A CA 1
ATOM 2375 C C . LYS A 1 180 ? 18.093 14.570 -1.075 1.00 9.05 183 LYS A C 1
ATOM 2376 O O . LYS A 1 180 ? 17.046 15.100 -0.699 1.00 9.17 183 LYS A O 1
ATOM 2395 N N . SER A 1 181 ? 19.296 15.064 -0.815 1.00 8.62 184 SER A N 1
ATOM 2396 C CA . SER A 1 181 ? 19.451 16.329 -0.111 1.00 9.06 184 SER A CA 1
ATOM 2397 C C . SER A 1 181 ? 19.301 17.472 -1.094 1.00 10.05 184 SER A C 1
ATOM 2398 O O . SER A 1 181 ? 19.984 17.515 -2.121 1.00 11.82 184 SER A O 1
ATOM 2406 N N . VAL A 1 182 ? 18.404 18.403 -0.789 1.00 8.54 185 VAL A N 1
ATOM 2407 C CA . VAL A 1 182 ? 18.197 19.554 -1.659 1.00 9.09 185 VAL A CA 1
ATOM 2408 C C . VAL A 1 182 ? 18.731 20.851 -1.068 1.00 8.29 185 VAL A C 1
ATOM 2409 O O . VAL A 1 182 ? 18.688 21.880 -1.743 1.00 9.44 185 VAL A O 1
ATOM 2422 N N . ALA A 1 183 ? 19.234 20.835 0.167 1.00 8.33 186 ALA A N 1
ATOM 2423 C CA . ALA A 1 183 ? 19.993 21.943 0.724 1.00 7.90 186 ALA A CA 1
ATOM 2424 C C . ALA A 1 183 ? 20.758 21.425 1.924 1.00 7.78 186 ALA A C 1
ATOM 2425 O O . ALA A 1 183 ? 20.285 20.544 2.653 1.00 8.08 186 ALA A O 1
ATOM 2432 N N . LYS A 1 184 ? 21.935 21.994 2.126 1.00 7.57 187 LYS A N 1
ATOM 2433 C CA . LYS A 1 184 ? 22.802 21.657 3.249 1.00 7.03 187 LYS A CA 1
ATOM 2434 C C . LYS A 1 184 ? 23.465 22.962 3.659 1.00 7.84 187 LYS A C 1
ATOM 2435 O O . LYS A 1 184 ? 24.318 23.464 2.933 1.00 8.42 187 LYS A O 1
ATOM 2454 N N . GLN A 1 185 ? 23.047 23.526 4.795 1.00 7.90 188 GLN A N 1
ATOM 2455 C CA . GLN A 1 185 ? 23.443 24.870 5.179 1.00 7.50 188 GLN A CA 1
ATOM 2456 C C . GLN A 1 185 ? 23.746 24.882 6.663 1.00 7.12 188 GLN A C 1
ATOM 2457 O O . GLN A 1 185 ? 23.109 24.183 7.447 1.00 7.84 188 GLN A O 1
ATOM 2471 N N . SER A 1 186 ? 24.724 25.690 7.047 1.00 7.58 189 SER A N 1
ATOM 2472 C CA . SER A 1 186 ? 25.029 25.861 8.459 1.00 8.14 189 SER A CA 1
ATOM 2473 C C . SER A 1 186 ? 24.083 26.870 9.078 1.00 8.49 189 SER A C 1
ATOM 2474 O O . SER A 1 186 ? 23.856 27.948 8.521 1.00 10.43 189 SER A O 1
ATOM 2482 N N . ALA A 1 187 ? 23.562 26.530 10.259 1.00 7.99 190 ALA A N 1
ATOM 2483 C CA . ALA A 1 187 ? 22.919 27.518 11.117 1.00 8.79 190 ALA A CA 1
ATOM 2484 C C . ALA A 1 187 ? 23.630 27.667 12.460 1.00 8.51 190 ALA A C 1
ATOM 2485 O O . ALA A 1 187 ? 23.054 28.212 13.397 1.00 8.69 190 ALA A O 1
ATOM 2492 N N . ASN A 1 188 ? 24.891 27.230 12.534 1.00 8.55 191 ASN A N 1
ATOM 2493 C CA . ASN A 1 188 ? 25.828 27.645 13.578 1.00 9.15 191 ASN A CA 1
ATOM 2494 C C . ASN A 1 188 ? 25.331 27.343 14.986 1.00 8.77 191 ASN A C 1
ATOM 2495 O O . ASN A 1 188 ? 25.651 28.067 15.928 1.00 9.32 191 ASN A O 1
ATOM 2506 N N . TRP A 1 189 ? 24.588 26.254 15.150 1.00 7.14 192 TRP A N 1
ATOM 2507 C CA . TRP A 1 189 ? 24.053 25.852 16.442 1.00 7.42 192 TRP A CA 1
ATOM 2508 C C . TRP A 1 189 ? 23.088 26.881 17.035 1.00 6.94 192 TRP A C 1
ATOM 2509 O O . TRP A 1 189 ? 22.891 26.910 18.254 1.00 8.25 192 TRP A O 1
ATOM 2530 N N . SER A 1 190 ? 22.471 27.712 16.199 1.00 8.81 193 SER A N 1
ATOM 2531 C CA . SER A 1 190 ? 21.622 28.805 16.651 1.00 9.18 193 SER A CA 1
ATOM 2532 C C . SER A 1 190 ? 20.170 28.560 16.277 1.00 9.90 193 SER A C 1
ATOM 2533 O O . SER A 1 190 ? 19.852 28.368 15.102 1.00 9.70 193 SER A O 1
ATOM 2541 N N . GLN A 1 191 ? 19.279 28.644 17.269 1.00 10.26 194 GLN A N 1
ATOM 2542 C CA . GLN A 1 191 ? 17.851 28.516 16.986 1.00 11.21 194 GLN A CA 1
ATOM 2543 C C . GLN A 1 191 ? 17.372 29.624 16.069 1.00 13.10 194 GLN A C 1
ATOM 2544 O O . GLN A 1 191 ? 16.614 29.374 15.121 1.00 12.94 194 GLN A O 1
ATOM 2558 N N . THR A 1 192 ? 17.779 30.863 16.346 1.00 13.13 195 THR A N 1
ATOM 2559 C CA . THR A 1 192 ? 17.301 31.978 15.543 1.00 15.12 195 THR A CA 1
ATOM 2560 C C . THR A 1 192 ? 17.851 31.908 14.124 1.00 13.88 195 THR A C 1
ATOM 2561 O O . THR A 1 192 ? 17.119 32.175 13.166 1.00 16.10 195 THR A O 1
ATOM 2572 N N . GLU A 1 193 ? 19.126 31.528 13.952 1.00 13.03 196 GLU A N 1
ATOM 2573 C CA . GLU A 1 193 ? 19.651 31.376 12.594 1.00 12.00 196 GLU A CA 1
ATOM 2574 C C . GLU A 1 193 ? 18.931 30.254 11.860 1.00 11.18 196 GLU A C 1
ATOM 2575 O O . GLU A 1 193 ? 18.673 30.351 10.650 1.00 13.16 196 GLU A O 1
ATOM 2587 N N . ALA A 1 194 ? 18.630 29.165 12.564 1.00 11.10 197 ALA A N 1
ATOM 2588 C CA . ALA A 1 194 ? 17.978 28.035 11.923 1.00 10.08 197 ALA A CA 1
ATOM 2589 C C . ALA A 1 194 ? 16.573 28.398 11.464 1.00 10.77 197 ALA A C 1
ATOM 2590 O O . ALA A 1 194 ? 16.129 27.960 10.397 1.00 11.54 197 ALA A O 1
ATOM 2597 N N . TYR A 1 195 ? 15.857 29.194 12.258 1.00 10.95 198 TYR A N 1
ATOM 2598 C CA . TYR A 1 195 ? 14.539 29.644 11.835 1.00 11.71 198 TYR A CA 1
ATOM 2599 C C . TYR A 1 195 ? 14.647 30.418 10.530 1.00 13.27 198 TYR A C 1
ATOM 2600 O O . TYR A 1 195 ? 13.943 30.128 9.554 1.00 14.70 198 TYR A O 1
ATOM 2618 N N . SER A 1 196 ? 15.545 31.404 10.492 1.00 13.43 199 SER A N 1
ATOM 2619 C CA . SER A 1 196 ? 15.674 32.248 9.313 1.00 15.09 199 SER A CA 1
ATOM 2620 C C . SER A 1 196 ? 16.129 31.439 8.112 1.00 14.23 199 SER A C 1
ATOM 2621 O O . SER A 1 196 ? 15.593 31.590 7.009 1.00 17.54 199 SER A O 1
ATOM 2629 N N A LYS A 1 197 ? 17.156 30.604 8.301 0.51 15.93 200 LYS A N 1
ATOM 2630 N N B LYS A 1 197 ? 17.096 30.547 8.296 0.49 15.68 200 LYS A N 1
ATOM 2631 C CA A LYS A 1 197 ? 17.636 29.748 7.223 0.51 14.75 200 LYS A CA 1
ATOM 2632 C CA B LYS A 1 197 ? 17.580 29.780 7.157 0.49 14.33 200 LYS A CA 1
ATOM 2633 C C A LYS A 1 197 ? 16.519 28.864 6.698 0.51 17.25 200 LYS A C 1
ATOM 2634 C C B LYS A 1 197 ? 16.599 28.688 6.738 0.49 16.21 200 LYS A C 1
ATOM 2635 O O A LYS A 1 197 ? 16.303 28.770 5.484 0.51 13.90 200 LYS A O 1
ATOM 2636 O O B LYS A 1 197 ? 16.564 28.302 5.564 0.49 14.29 200 LYS A O 1
ATOM 2673 N N A MET A 1 198 ? 15.791 28.210 7.608 0.51 12.74 201 MET A N 1
ATOM 2674 N N B MET A 1 198 ? 15.772 28.194 7.659 0.49 12.52 201 MET A N 1
ATOM 2675 C CA A MET A 1 198 ? 14.752 27.274 7.203 0.51 14.12 201 MET A CA 1
ATOM 2676 C CA B MET A 1 198 ? 14.733 27.259 7.249 0.49 13.75 201 MET A CA 1
ATOM 2677 C C A MET A 1 198 ? 13.673 27.963 6.383 0.51 13.62 201 MET A C 1
ATOM 2678 C C B MET A 1 198 ? 13.672 27.954 6.400 0.49 13.53 201 MET A C 1
ATOM 2679 O O A MET A 1 198 ? 13.151 27.387 5.422 0.51 14.14 201 MET A O 1
ATOM 2680 O O B MET A 1 198 ? 13.170 27.375 5.431 0.49 14.42 201 MET A O 1
ATOM 2707 N N . GLU A 1 199 ? 13.324 29.196 6.740 1.00 14.20 202 GLU A N 1
ATOM 2708 C CA . GLU A 1 199 ? 12.351 29.927 5.938 1.00 14.54 202 GLU A CA 1
ATOM 2709 C C . GLU A 1 199 ? 12.839 30.062 4.503 1.00 14.77 202 GLU A C 1
ATOM 2710 O O . GLU A 1 199 ? 12.095 29.811 3.549 1.00 16.78 202 GLU A O 1
ATOM 2722 N N . THR A 1 200 ? 14.109 30.429 4.338 1.00 15.36 203 THR A N 1
ATOM 2723 C CA . THR A 1 200 ? 14.679 30.592 3.008 1.00 16.03 203 THR A CA 1
ATOM 2724 C C . THR A 1 200 ? 14.735 29.262 2.272 1.00 17.53 203 THR A C 1
ATOM 2725 O O . THR A 1 200 ? 14.377 29.178 1.093 1.00 17.73 203 THR A O 1
ATOM 2736 N N . ILE A 1 201 ? 15.207 28.212 2.944 1.00 12.94 204 ILE A N 1
ATOM 2737 C CA . ILE A 1 201 ? 15.329 26.915 2.294 1.00 12.87 204 ILE A CA 1
ATOM 2738 C C . ILE A 1 201 ? 13.961 26.414 1.859 1.00 14.83 204 ILE A C 1
ATOM 2739 O O . ILE A 1 201 ? 13.805 25.848 0.770 1.00 15.66 204 ILE A O 1
ATOM 2755 N N . LEU A 1 202 ? 12.948 26.596 2.715 1.00 16.08 205 LEU A N 1
ATOM 2756 C CA . LEU A 1 202 ? 11.614 26.089 2.405 1.00 15.96 205 LEU A CA 1
ATOM 2757 C C . LEU A 1 202 ? 11.015 26.821 1.213 1.00 16.63 205 LEU A C 1
ATOM 2758 O O . LEU A 1 202 ? 10.338 26.209 0.375 1.00 18.04 205 LEU A O 1
ATOM 2774 N N . GLN A 1 203 ? 11.236 28.132 1.130 1.00 16.08 206 GLN A N 1
ATOM 2775 C CA . GLN A 1 203 ? 10.727 28.887 -0.009 1.00 18.42 206 GLN A CA 1
ATOM 2776 C C . GLN A 1 203 ? 11.350 28.401 -1.311 1.00 19.88 206 GLN A C 1
ATOM 2777 O O . GLN A 1 203 ? 10.680 28.348 -2.346 1.00 21.94 206 GLN A O 1
ATOM 2791 N N . ALA A 1 204 ? 12.633 28.043 -1.282 1.00 18.62 207 ALA A N 1
ATOM 2792 C CA . ALA A 1 204 ? 13.295 27.561 -2.486 1.00 17.58 207 ALA A CA 1
ATOM 2793 C C . ALA A 1 204 ? 12.996 26.099 -2.775 1.00 16.86 207 ALA A C 1
ATOM 2794 O O . ALA A 1 204 ? 13.110 25.672 -3.928 1.00 21.41 207 ALA A O 1
ATOM 2801 N N . ASN A 1 205 ? 12.603 25.329 -1.762 1.00 17.67 208 ASN A N 1
ATOM 2802 C CA . ASN A 1 205 ? 12.424 23.882 -1.882 1.00 17.97 208 ASN A CA 1
ATOM 2803 C C . ASN A 1 205 ? 11.114 23.475 -1.213 1.00 17.69 208 ASN A C 1
ATOM 2804 O O . ASN A 1 205 ? 11.120 22.819 -0.163 1.00 17.99 208 ASN A O 1
ATOM 2815 N N . PRO A 1 206 ? 9.970 23.847 -1.786 1.00 17.24 209 PRO A N 1
ATOM 2816 C CA . PRO A 1 206 ? 8.699 23.465 -1.150 1.00 23.14 209 PRO A CA 1
ATOM 2817 C C . PRO A 1 206 ? 8.462 21.966 -1.132 1.00 22.31 209 PRO A C 1
ATOM 2818 O O . PRO A 1 206 ? 7.716 21.479 -0.270 1.00 23.74 209 PRO A O 1
ATOM 2829 N N . ASP A 1 207 ? 9.091 21.218 -2.032 1.00 16.40 210 ASP A N 1
ATOM 2830 C CA . ASP A 1 207 ? 8.896 19.776 -2.134 1.00 18.36 210 ASP A CA 1
ATOM 2831 C C . ASP A 1 207 ? 9.857 19.017 -1.229 1.00 20.69 210 ASP A C 1
ATOM 2832 O O . ASP A 1 207 ? 10.519 18.074 -1.658 1.00 35.51 210 ASP A O 1
ATOM 2839 N N . ILE A 1 208 ? 9.953 19.434 0.028 1.00 14.10 211 ILE A N 1
ATOM 2840 C CA . ILE A 1 208 ? 10.750 18.713 1.014 1.00 14.14 211 ILE A CA 1
ATOM 2841 C C . ILE A 1 208 ? 9.842 17.909 1.928 1.00 12.38 211 ILE A C 1
ATOM 2842 O O . ILE A 1 208 ? 8.703 18.290 2.241 1.00 14.40 211 ILE A O 1
ATOM 2858 N N . LYS A 1 209 ? 10.368 16.769 2.350 1.00 10.93 212 LYS A N 1
ATOM 2859 C CA . LYS A 1 209 ? 9.680 15.831 3.214 1.00 10.93 212 LYS A CA 1
ATOM 2860 C C . LYS A 1 209 ? 10.273 15.772 4.614 1.00 10.27 212 LYS A C 1
ATOM 2861 O O . LYS A 1 209 ? 9.569 15.376 5.551 1.00 10.10 212 LYS A O 1
ATOM 2880 N N . GLY A 1 210 ? 11.522 16.190 4.792 1.00 9.32 213 GLY A N 1
ATOM 2881 C CA . GLY A 1 210 ? 12.178 16.087 6.078 1.00 9.16 213 GLY A CA 1
ATOM 2882 C C . GLY A 1 210 ? 13.361 17.016 6.207 1.00 7.82 213 GLY A C 1
ATOM 2883 O O . GLY A 1 210 ? 13.898 17.519 5.217 1.00 8.32 213 GLY A O 1
ATOM 2887 N N . VAL A 1 211 ? 13.743 17.252 7.462 1.00 7.30 214 VAL A N 1
ATOM 2888 C CA . VAL A 1 211 ? 14.913 18.035 7.833 1.00 7.79 214 VAL A CA 1
ATOM 2889 C C . VAL A 1 211 ? 15.671 17.245 8.884 1.00 7.23 214 VAL A C 1
ATOM 2890 O O . VAL A 1 211 ? 15.085 16.838 9.897 1.00 8.12 214 VAL A O 1
ATOM 2903 N N . ILE A 1 212 ? 16.971 17.053 8.678 1.00 6.35 215 ILE A N 1
ATOM 2904 C CA . ILE A 1 212 ? 17.827 16.464 9.697 1.00 6.79 215 ILE A CA 1
ATOM 2905 C C . ILE A 1 212 ? 18.793 17.540 10.172 1.00 6.31 215 ILE A C 1
ATOM 2906 O O . ILE A 1 212 ? 19.407 18.238 9.362 1.00 7.28 215 ILE A O 1
ATOM 2922 N N . SER A 1 213 ? 18.881 17.715 11.492 1.00 5.96 216 SER A N 1
ATOM 2923 C CA . SER A 1 213 ? 19.641 18.801 12.093 1.00 5.86 216 SER A CA 1
ATOM 2924 C C . SER A 1 213 ? 20.793 18.253 12.921 1.00 6.72 216 SER A C 1
ATOM 2925 O O . SER A 1 213 ? 20.660 17.247 13.616 1.00 6.22 216 SER A O 1
ATOM 2933 N N . GLY A 1 214 ? 21.933 18.934 12.856 1.00 6.47 217 GLY A N 1
ATOM 2934 C CA . GLY A 1 214 ? 23.082 18.592 13.670 1.00 6.53 217 GLY A CA 1
ATOM 2935 C C . GLY A 1 214 ? 22.903 18.857 15.150 1.00 5.15 217 GLY A C 1
ATOM 2936 O O . GLY A 1 214 ? 23.675 18.314 15.944 1.00 5.88 217 GLY A O 1
ATOM 2940 N N . ASN A 1 215 ? 21.920 19.662 15.547 1.00 5.86 218 ASN A N 1
ATOM 2941 C CA . ASN A 1 215 ? 21.655 19.811 16.985 1.00 5.77 218 ASN A CA 1
ATOM 2942 C C . ASN A 1 215 ? 20.195 20.192 17.247 1.00 6.25 218 ASN A C 1
ATOM 2943 O O . ASN A 1 215 ? 19.382 20.392 16.333 1.00 6.86 218 ASN A O 1
ATOM 2954 N N . ASP A 1 216 ? 19.867 20.302 18.528 1.00 5.78 219 ASP A N 1
ATOM 2955 C CA . ASP A 1 216 ? 18.486 20.501 18.938 1.00 5.50 219 ASP A CA 1
ATOM 2956 C C . ASP A 1 216 ? 18.050 21.952 18.852 1.00 6.82 219 ASP A C 1
ATOM 2957 O O . ASP A 1 216 ? 16.889 22.204 18.534 1.00 7.56 219 ASP A O 1
ATOM 2966 N N . THR A 1 217 ? 18.913 22.932 19.129 1.00 7.05 220 THR A N 1
ATOM 2967 C CA . THR A 1 217 ? 18.458 24.313 18.965 1.00 7.22 220 THR A CA 1
ATOM 2968 C C . THR A 1 217 ? 18.122 24.607 17.505 1.00 6.61 220 THR A C 1
ATOM 2969 O O . THR A 1 217 ? 17.150 25.315 17.223 1.00 7.52 220 THR A O 1
ATOM 2980 N N . MET A 1 218 ? 18.904 24.078 16.567 1.00 6.57 221 MET A N 1
ATOM 2981 C CA . MET A 1 218 ? 18.565 24.301 15.165 1.00 7.31 221 MET A CA 1
ATOM 2982 C C . MET A 1 218 ? 17.285 23.558 14.795 1.00 7.48 221 MET A C 1
ATOM 2983 O O . MET A 1 218 ? 16.495 24.047 13.984 1.00 7.76 221 MET A O 1
ATOM 2997 N N . ALA A 1 219 ? 17.062 22.390 15.391 1.00 7.67 222 ALA A N 1
ATOM 2998 C CA . ALA A 1 219 ? 15.820 21.662 15.153 1.00 7.40 222 ALA A CA 1
ATOM 2999 C C . ALA A 1 219 ? 14.618 22.443 15.670 1.00 7.45 222 ALA A C 1
ATOM 3000 O O . ALA A 1 219 ? 13.562 22.461 15.027 1.00 8.63 222 ALA A O 1
ATOM 3007 N N . MET A 1 220 ? 14.760 23.101 16.829 1.00 8.27 223 MET A N 1
ATOM 3008 C CA . MET A 1 220 ? 13.698 23.954 17.359 1.00 8.93 223 MET A CA 1
ATOM 3009 C C . MET A 1 220 ? 13.381 25.100 16.405 1.00 9.83 223 MET A C 1
ATOM 3010 O O . MET A 1 220 ? 12.210 25.428 16.178 1.00 9.89 223 MET A O 1
ATOM 3024 N N . GLY A 1 221 ? 14.412 25.740 15.851 1.00 9.49 224 GLY A N 1
ATOM 3025 C CA . GLY A 1 221 ? 14.172 26.801 14.890 1.00 10.43 224 GLY A CA 1
ATOM 3026 C C . GLY A 1 221 ? 13.510 26.287 13.626 1.00 10.12 224 GLY A C 1
ATOM 3027 O O . GLY A 1 221 ? 12.612 26.930 13.078 1.00 10.80 224 GLY A O 1
ATOM 3031 N N . ALA A 1 222 ? 13.942 25.123 13.143 1.00 10.33 225 ALA A N 1
ATOM 3032 C CA . ALA A 1 222 ? 13.358 24.549 11.934 1.00 10.49 225 ALA A CA 1
ATOM 3033 C C . ALA A 1 222 ? 11.887 24.197 12.134 1.00 9.38 225 ALA A C 1
ATOM 3034 O O . ALA A 1 222 ? 11.044 24.519 11.278 1.00 11.85 225 ALA A O 1
ATOM 3041 N N . ILE A 1 223 ? 11.548 23.515 13.239 1.00 9.64 226 ILE A N 1
ATOM 3042 C CA . ILE A 1 223 ? 10.150 23.114 13.434 1.00 11.11 226 ILE A CA 1
ATOM 3043 C C . ILE A 1 223 ? 9.255 24.347 13.532 1.00 11.39 226 ILE A C 1
ATOM 3044 O O . ILE A 1 223 ? 8.125 24.358 13.024 1.00 12.19 226 ILE A O 1
ATOM 3060 N N . ALA A 1 224 ? 9.746 25.410 14.182 1.00 11.25 227 ALA A N 1
ATOM 3061 C CA . ALA A 1 224 ? 8.948 26.631 14.291 1.00 12.83 227 ALA A CA 1
ATOM 3062 C C . ALA A 1 224 ? 8.731 27.285 12.930 1.00 14.06 227 ALA A C 1
ATOM 3063 O O . ALA A 1 224 ? 7.626 27.761 12.632 1.00 14.43 227 ALA A O 1
ATOM 3070 N N . ALA A 1 225 ? 9.772 27.356 12.105 1.00 11.90 228 ALA A N 1
ATOM 3071 C CA . ALA A 1 225 ? 9.621 27.915 10.767 1.00 13.53 228 ALA A CA 1
ATOM 3072 C C . ALA A 1 225 ? 8.657 27.078 9.936 1.00 12.90 228 ALA A C 1
ATOM 3073 O O . ALA A 1 225 ? 7.803 27.618 9.222 1.00 14.88 228 ALA A O 1
ATOM 3080 N N . LEU A 1 226 ? 8.757 25.752 10.036 1.00 12.49 229 LEU A N 1
ATOM 3081 C CA . LEU A 1 226 ? 7.867 24.879 9.285 1.00 12.07 229 LEU A CA 1
ATOM 3082 C C . LEU A 1 226 ? 6.424 25.053 9.740 1.00 12.56 229 LEU A C 1
ATOM 3083 O O . LEU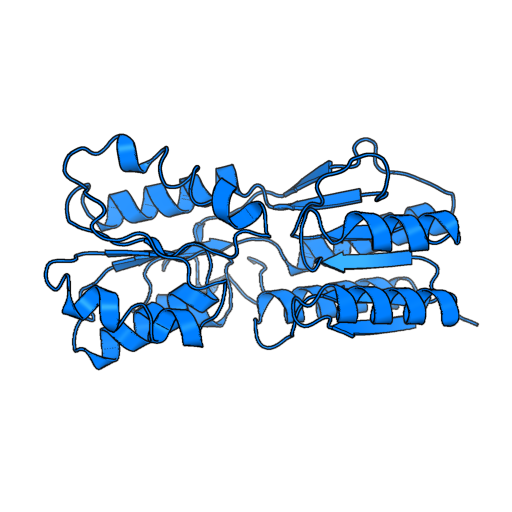 A 1 226 ? 5.507 25.088 8.913 1.00 14.69 229 LEU A O 1
ATOM 3099 N N . GLN A 1 227 ? 6.204 25.171 11.050 1.00 12.40 230 GLN A N 1
ATOM 3100 C CA . GLN A 1 227 ? 4.851 25.373 11.556 1.00 15.12 230 GLN A CA 1
ATOM 3101 C C . GLN A 1 227 ? 4.284 26.695 11.072 1.00 15.55 230 GLN A C 1
ATOM 3102 O O . GLN A 1 227 ? 3.124 26.759 10.654 1.00 16.60 230 GLN A O 1
ATOM 3116 N N . ALA A 1 228 ? 5.094 27.758 11.094 1.00 16.61 231 ALA A N 1
ATOM 3117 C CA . ALA A 1 228 ? 4.626 29.065 10.646 1.00 19.36 231 ALA A CA 1
ATOM 3118 C C . ALA A 1 228 ? 4.243 29.041 9.175 1.00 19.55 231 ALA A C 1
ATOM 3119 O O . ALA A 1 228 ? 3.395 29.827 8.744 1.00 19.97 231 ALA A O 1
ATOM 3126 N N . ALA A 1 229 ? 4.855 28.154 8.393 1.00 19.42 232 ALA A N 1
ATOM 3127 C CA . ALA A 1 229 ? 4.567 28.006 6.976 1.00 18.87 232 ALA A CA 1
ATOM 3128 C C . ALA A 1 229 ? 3.449 27.009 6.704 1.00 17.48 232 ALA A C 1
ATOM 3129 O O . ALA A 1 229 ? 3.143 26.739 5.538 1.00 19.46 232 ALA A O 1
ATOM 3136 N N . GLY A 1 230 ? 2.835 26.451 7.741 1.00 17.29 233 GLY A N 1
ATOM 3137 C CA . GLY A 1 230 ? 1.787 25.473 7.515 1.00 18.47 233 GLY A CA 1
ATOM 3138 C C . GLY A 1 230 ? 2.318 24.151 7.002 1.00 18.07 233 GLY A C 1
ATOM 3139 O O . GLY A 1 230 ? 1.644 23.487 6.200 1.00 20.13 233 GLY A O 1
ATOM 3143 N N . ARG A 1 231 ? 3.528 23.769 7.414 1.00 16.31 234 ARG A N 1
ATOM 3144 C CA . ARG A 1 231 ? 4.159 22.543 6.942 1.00 16.17 234 ARG A CA 1
ATOM 3145 C C . ARG A 1 231 ? 4.478 21.596 8.092 1.00 15.51 234 ARG A C 1
ATOM 3146 O O . ARG A 1 231 ? 5.607 21.107 8.216 1.00 15.14 234 ARG A O 1
ATOM 3167 N N . LYS A 1 232 ? 3.466 21.291 8.905 1.00 14.76 235 LYS A N 1
ATOM 3168 C CA . LYS A 1 232 ? 3.626 20.342 10.002 1.00 15.99 235 LYS A CA 1
ATOM 3169 C C . LYS A 1 232 ? 3.845 18.920 9.512 1.00 16.08 235 LYS A C 1
ATOM 3170 O O . LYS A 1 232 ? 4.230 18.062 10.314 1.00 18.75 235 LYS A O 1
ATOM 3178 N N . ASP A 1 233 ? 3.657 18.661 8.217 1.00 15.94 236 ASP A N 1
ATOM 3179 C CA . ASP A 1 233 ? 3.914 17.346 7.647 1.00 16.13 236 ASP A CA 1
ATOM 3180 C C . ASP A 1 233 ? 5.399 17.006 7.602 1.00 13.71 236 ASP A C 1
ATOM 3181 O O . ASP A 1 233 ? 5.750 15.825 7.512 1.00 14.65 236 ASP A O 1
ATOM 3190 N N . VAL A 1 234 ? 6.272 18.008 7.622 1.00 12.15 237 VAL A N 1
ATOM 3191 C CA . VAL A 1 234 ? 7.699 17.775 7.426 1.00 11.41 237 VAL A CA 1
ATOM 3192 C C . VAL A 1 234 ? 8.289 17.125 8.667 1.00 10.42 237 VAL A C 1
ATOM 3193 O O . VAL A 1 234 ? 8.080 17.589 9.792 1.00 11.56 237 VAL A O 1
ATOM 3206 N N . ILE A 1 235 ? 9.058 16.056 8.459 1.00 9.22 238 ILE A N 1
ATOM 3207 C CA . ILE A 1 235 ? 9.689 15.265 9.513 1.00 9.04 238 ILE A CA 1
ATOM 3208 C C . ILE A 1 235 ? 10.996 15.927 9.924 1.00 8.46 238 ILE A C 1
ATOM 3209 O O . ILE A 1 235 ? 11.876 16.111 9.080 1.00 10.07 238 ILE A O 1
ATOM 3225 N N . VAL A 1 236 ? 11.172 16.195 11.219 1.00 8.06 239 VAL A N 1
ATOM 3226 C CA . VAL A 1 236 ? 12.384 16.822 11.736 1.00 7.91 239 VAL A CA 1
ATOM 3227 C C . VAL A 1 236 ? 13.018 15.872 12.739 1.00 7.42 239 VAL A C 1
ATOM 3228 O O . VAL A 1 236 ? 12.331 15.364 13.637 1.00 8.18 239 VAL A O 1
ATOM 3241 N N . VAL A 1 237 ? 14.325 15.665 12.613 1.00 6.83 240 VAL A N 1
ATOM 3242 C CA . VAL A 1 237 ? 15.109 14.906 13.584 1.00 6.82 240 VAL A CA 1
ATOM 3243 C C . VAL A 1 237 ? 16.255 15.796 14.048 1.00 6.14 240 VAL A C 1
ATOM 3244 O O . VAL A 1 237 ? 16.939 16.416 13.225 1.00 7.06 240 VAL A O 1
ATOM 3257 N N . GLY A 1 238 ? 16.454 15.867 15.374 1.00 6.51 241 GLY A N 1
ATOM 3258 C CA . GLY A 1 238 ? 17.502 16.662 15.974 1.00 6.26 241 GLY A CA 1
ATOM 3259 C C . GLY A 1 238 ? 18.605 15.838 16.604 1.00 5.42 241 GLY A C 1
ATOM 3260 O O . GLY A 1 238 ? 18.750 14.638 16.349 1.00 6.96 241 GLY A O 1
ATOM 3264 N N . PHE A 1 239 ? 19.406 16.503 17.431 1.00 5.72 242 PHE A N 1
ATOM 3265 C CA . PHE A 1 239 ? 20.522 15.863 18.140 1.00 5.11 242 PHE A CA 1
ATOM 3266 C C . PHE A 1 239 ? 20.838 16.685 19.386 1.00 6.02 242 PHE A C 1
ATOM 3267 O O . PHE A 1 239 ? 21.071 17.892 19.284 1.00 6.17 242 PHE A O 1
ATOM 3284 N N . ASP A 1 240 ? 20.799 16.036 20.545 1.00 5.87 243 ASP A N 1
ATOM 3285 C CA . ASP A 1 240 ? 21.224 16.549 21.855 1.00 6.02 243 ASP A CA 1
ATOM 3286 C C . ASP A 1 240 ? 20.420 15.883 22.965 1.00 6.19 243 ASP A C 1
ATOM 3287 O O . ASP A 1 240 ? 20.973 15.476 23.992 1.00 6.01 243 ASP A O 1
ATOM 3296 N N . GLY A 1 241 ? 19.095 15.867 22.811 1.00 5.31 244 GLY A N 1
ATOM 3297 C CA . GLY A 1 241 ? 18.194 15.408 23.847 1.00 6.47 244 GLY A CA 1
ATOM 3298 C C . GLY A 1 241 ? 17.713 16.471 24.811 1.00 6.89 244 GLY A C 1
ATOM 3299 O O . GLY A 1 241 ? 17.486 16.160 25.984 1.00 6.89 244 GLY A O 1
ATOM 3303 N N . SER A 1 242 ? 17.502 17.709 24.362 1.00 6.49 245 SER A N 1
ATOM 3304 C CA . SER A 1 242 ? 17.067 18.762 25.277 1.00 6.38 245 SER A CA 1
ATOM 3305 C C . SER A 1 242 ? 15.595 18.591 25.681 1.00 7.31 245 SER A C 1
ATOM 3306 O O . SER A 1 242 ? 14.803 17.939 24.994 1.00 7.31 245 SER A O 1
ATOM 3314 N N . ASN A 1 243 ? 15.242 19.200 26.825 1.00 7.43 246 ASN A N 1
ATOM 3315 C CA . ASN A 1 243 ? 13.847 19.213 27.264 1.00 7.57 246 ASN A CA 1
ATOM 3316 C C . ASN A 1 243 ? 12.956 19.879 26.222 1.00 7.67 246 ASN A C 1
ATOM 3317 O O . ASN A 1 243 ? 11.805 19.473 26.039 1.00 8.77 246 ASN A O 1
ATOM 3328 N N . ASP A 1 244 ? 13.451 20.921 25.544 1.00 8.89 247 ASP A N 1
ATOM 3329 C CA . ASP A 1 244 ? 12.648 21.597 24.529 1.00 8.84 247 ASP A CA 1
ATOM 3330 C C . ASP A 1 244 ? 12.293 20.646 23.387 1.00 8.30 247 ASP A C 1
ATOM 3331 O O . ASP A 1 244 ? 11.133 20.569 22.962 1.00 9.31 247 ASP A O 1
ATOM 3340 N N . VAL A 1 245 ? 13.277 19.912 22.872 1.00 7.55 248 VAL A N 1
ATOM 3341 C CA . VAL A 1 245 ? 12.984 18.999 21.785 1.00 7.15 248 VAL A CA 1
ATOM 3342 C C . VAL A 1 245 ? 12.177 17.810 22.286 1.00 7.48 248 VAL A C 1
ATOM 3343 O O . VAL A 1 245 ? 11.270 17.335 21.598 1.00 8.39 248 VAL A O 1
ATOM 3356 N N . ARG A 1 246 ? 12.479 17.313 23.485 1.00 7.95 249 ARG A N 1
ATOM 3357 C CA . ARG A 1 246 ? 11.633 16.296 24.116 1.00 8.45 249 ARG A CA 1
ATOM 3358 C C . ARG A 1 246 ? 10.164 16.709 24.095 1.00 9.05 249 ARG A C 1
ATOM 3359 O O . ARG A 1 246 ? 9.279 15.918 23.752 1.00 9.24 249 ARG A O 1
ATOM 3380 N N . ASP A 1 247 ? 9.892 17.944 24.506 1.00 8.32 250 ASP A N 1
ATOM 3381 C CA . ASP A 1 247 ? 8.521 18.429 24.587 1.00 9.21 250 ASP A CA 1
ATOM 3382 C C . ASP A 1 247 ? 7.889 18.494 23.204 1.00 10.13 250 ASP A C 1
ATOM 3383 O O . ASP A 1 247 ? 6.698 18.196 23.037 1.00 11.12 250 ASP A O 1
ATOM 3392 N N . SER A 1 248 ? 8.664 18.894 22.201 1.00 9.04 251 SER A N 1
ATOM 3393 C CA . SER A 1 248 ? 8.170 18.875 20.827 1.00 8.57 251 SER A CA 1
ATOM 3394 C C . SER A 1 248 ? 7.821 17.456 20.390 1.00 10.00 251 SER A C 1
ATOM 3395 O O . SER A 1 248 ? 6.758 17.222 19.797 1.00 10.15 251 SER A O 1
ATOM 3403 N N . ILE A 1 249 ? 8.675 16.485 20.709 1.00 8.99 252 ILE A N 1
ATOM 3404 C CA . ILE A 1 249 ? 8.380 15.089 20.392 1.00 9.26 252 ILE A CA 1
ATOM 3405 C C . ILE A 1 249 ? 7.070 14.662 21.053 1.00 10.91 252 ILE A C 1
ATOM 3406 O O . ILE A 1 249 ? 6.201 14.048 20.421 1.00 11.20 252 ILE A O 1
ATOM 3422 N N . LYS A 1 250 ? 6.892 15.018 22.330 1.00 10.13 253 LYS A N 1
ATOM 3423 C CA . LYS A 1 250 ? 5.694 14.623 23.068 1.00 11.31 253 LYS A CA 1
ATOM 3424 C C . LYS A 1 250 ? 4.443 15.236 22.486 1.00 12.60 253 LYS A C 1
ATOM 3425 O O . LYS A 1 250 ? 3.352 14.684 22.666 1.00 15.55 253 LYS A O 1
ATOM 3444 N N . SER A 1 251 ? 4.553 16.384 21.828 1.00 13.00 254 SER A N 1
ATOM 3445 C CA . SER A 1 251 ? 3.384 17.064 21.294 1.00 12.82 254 SER A CA 1
ATOM 3446 C C . SER A 1 251 ? 3.186 16.811 19.803 1.00 13.39 254 SER A C 1
ATOM 3447 O O . SER A 1 251 ? 2.316 17.431 19.186 1.00 16.04 254 SER A O 1
ATOM 3455 N N . GLY A 1 252 ? 3.951 15.904 19.215 1.00 12.26 255 GLY A N 1
ATOM 3456 C CA . GLY A 1 252 ? 3.772 15.569 17.814 1.00 12.71 255 GLY A CA 1
ATOM 3457 C C . GLY A 1 252 ? 4.482 16.465 16.824 1.00 12.88 255 GLY A C 1
ATOM 3458 O O . GLY A 1 252 ? 4.128 16.457 15.637 1.00 13.58 255 GLY A O 1
ATOM 3462 N N . GLY A 1 253 ? 5.464 17.241 17.273 1.00 11.47 256 GLY A N 1
ATOM 3463 C CA . GLY A 1 253 ? 6.236 18.126 16.412 1.00 10.68 256 GLY A CA 1
ATOM 3464 C C . GLY A 1 253 ? 7.455 17.431 15.850 1.00 10.19 256 GLY A C 1
ATOM 3465 O O . GLY A 1 253 ? 7.330 16.632 14.916 1.00 9.59 256 GLY A O 1
ATOM 3469 N N . ILE A 1 254 ? 8.631 17.732 16.402 1.00 8.92 257 ILE A N 1
ATOM 3470 C CA . ILE A 1 254 ? 9.833 17.000 16.032 1.00 7.93 257 ILE A CA 1
ATOM 3471 C C . ILE A 1 254 ? 9.597 15.523 16.294 1.00 8.02 257 ILE A C 1
ATOM 3472 O O . ILE A 1 254 ? 8.878 15.155 17.222 1.00 8.98 257 ILE A O 1
ATOM 3488 N N . LYS A 1 255 ? 10.197 14.659 15.478 1.00 7.57 258 LYS A N 1
ATOM 3489 C CA . LYS A 1 255 ? 9.930 13.228 15.598 1.00 8.62 258 LYS A CA 1
ATOM 3490 C C . LYS A 1 255 ? 10.954 12.464 16.425 1.00 8.44 258 LYS A C 1
ATOM 3491 O O . LYS A 1 255 ? 10.607 11.443 17.026 1.00 9.37 258 LYS A O 1
ATOM 3510 N N . ALA A 1 256 ? 12.202 12.918 16.487 1.00 7.57 259 ALA A N 1
ATOM 3511 C CA . ALA A 1 256 ? 13.212 12.188 17.235 1.00 7.76 259 ALA A CA 1
ATOM 3512 C C . ALA A 1 256 ? 14.404 13.094 17.467 1.00 6.60 259 ALA A C 1
ATOM 3513 O O . ALA A 1 256 ? 14.587 14.101 16.771 1.00 6.71 259 ALA A O 1
ATOM 3520 N N . THR A 1 257 ? 15.219 12.693 18.435 1.00 6.33 260 THR A N 1
ATOM 3521 C CA . THR A 1 257 ? 16.518 13.293 18.654 1.00 6.33 260 THR A CA 1
ATOM 3522 C C . THR A 1 257 ? 17.457 12.220 19.196 1.00 5.95 260 THR A C 1
ATOM 3523 O O . THR A 1 257 ? 17.116 11.039 19.223 1.00 6.76 260 THR A O 1
ATOM 3534 N N . VAL A 1 258 ? 18.665 12.635 19.586 1.00 6.33 261 VAL A N 1
ATOM 3535 C CA . VAL A 1 258 ? 19.697 11.728 20.062 1.00 6.08 261 VAL A CA 1
ATOM 3536 C C . VAL A 1 258 ? 20.250 12.319 21.348 1.00 5.84 261 VAL A C 1
ATOM 3537 O O . VAL A 1 258 ? 20.718 13.460 21.352 1.00 5.95 261 VAL A O 1
ATOM 3550 N N . LEU A 1 259 ? 20.190 11.558 22.433 1.00 6.32 262 LEU A N 1
ATOM 3551 C CA . LEU A 1 259 ? 20.623 12.054 23.729 1.00 5.93 262 LEU A CA 1
ATOM 3552 C C . LEU A 1 259 ? 22.138 11.980 23.852 1.00 6.18 262 LEU A C 1
ATOM 3553 O O . LEU A 1 259 ? 22.725 10.882 23.812 1.00 6.93 262 LEU A O 1
ATOM 3569 N N . GLN A 1 260 ? 22.751 13.124 24.093 1.00 6.50 263 GLN A N 1
ATOM 3570 C CA . GLN A 1 260 ? 24.097 13.211 24.654 1.00 6.36 263 GLN A CA 1
ATOM 3571 C C . GLN A 1 260 ? 23.957 13.344 26.157 1.00 6.56 263 GLN A C 1
ATOM 3572 O O . GLN A 1 260 ? 23.157 14.160 26.616 1.00 7.21 263 GLN A O 1
ATOM 3586 N N . PRO A 1 261 ? 24.708 12.581 26.952 1.00 7.65 264 PRO A N 1
ATOM 3587 C CA . PRO A 1 261 ? 24.524 12.590 28.418 1.00 7.29 264 PRO A CA 1
ATOM 3588 C C . PRO A 1 261 ? 25.226 13.779 29.058 1.00 6.84 264 PRO A C 1
ATOM 3589 O O . PRO A 1 261 ? 26.210 13.638 29.798 1.00 9.12 264 PRO A O 1
ATOM 3600 N N . ALA A 1 262 ? 24.712 14.981 28.788 1.00 7.60 265 ALA A N 1
ATOM 3601 C CA . ALA A 1 262 ? 25.421 16.213 29.127 1.00 7.62 265 ALA A CA 1
ATOM 3602 C C . ALA A 1 262 ? 25.660 16.353 30.622 1.00 7.54 265 ALA A C 1
ATOM 3603 O O . ALA A 1 262 ? 26.721 16.828 31.040 1.00 8.50 265 ALA A O 1
ATOM 3610 N N . TYR A 1 263 ? 24.659 16.040 31.426 1.00 7.49 266 TYR A N 1
ATOM 3611 C CA . TYR A 1 263 ? 24.776 16.212 32.866 1.00 7.15 266 TYR A CA 1
ATOM 3612 C C . TYR A 1 263 ? 25.834 15.268 33.425 1.00 8.64 266 TYR A C 1
ATOM 3613 O O . TYR A 1 263 ? 26.733 15.689 34.174 1.00 8.44 266 TYR A O 1
ATOM 3631 N N . ALA A 1 264 ? 25.758 13.990 33.046 1.00 8.18 267 ALA A N 1
ATOM 3632 C CA . ALA A 1 264 ? 26.720 13.007 33.518 1.00 8.46 267 ALA A CA 1
ATOM 3633 C C . ALA A 1 264 ? 28.113 13.309 32.995 1.00 8.45 267 ALA A C 1
ATOM 3634 O O . ALA A 1 264 ? 29.103 13.056 33.692 1.00 8.60 267 ALA A O 1
ATOM 3641 N N . GLN A 1 265 ? 28.218 13.826 31.768 1.00 7.68 268 GLN A N 1
ATOM 3642 C CA . GLN A 1 265 ? 29.528 14.120 31.188 1.00 8.01 268 GLN A CA 1
ATOM 3643 C C . GLN A 1 265 ? 30.221 15.231 31.966 1.00 7.15 268 GLN A C 1
ATOM 3644 O O . GLN A 1 265 ? 31.413 15.135 32.288 1.00 8.03 268 GLN A O 1
ATOM 3658 N N . ALA A 1 266 ? 29.478 16.286 32.288 1.00 7.27 269 ALA A N 1
ATOM 3659 C CA . ALA A 1 266 ? 30.022 17.368 33.093 1.00 7.31 269 ALA A CA 1
ATOM 3660 C C . ALA A 1 266 ? 30.443 16.872 34.472 1.00 8.50 269 ALA A C 1
ATOM 3661 O O . ALA A 1 266 ? 31.488 17.279 34.999 1.00 8.75 269 ALA A O 1
ATOM 3668 N N . GLN A 1 267 ? 29.633 16.002 35.087 1.00 8.03 270 GLN A N 1
ATOM 3669 C CA . GLN A 1 267 ? 29.988 15.470 36.398 1.00 8.19 270 GLN A CA 1
ATOM 3670 C C . GLN A 1 267 ? 31.233 14.594 36.335 1.00 8.43 270 GLN A C 1
ATOM 3671 O O . GLN A 1 267 ? 32.072 14.639 37.247 1.00 9.70 270 GLN A O 1
ATOM 3685 N N . LEU A 1 268 ? 31.370 13.793 35.274 1.00 7.92 271 LEU A N 1
ATOM 3686 C CA . LEU A 1 268 ? 32.544 12.943 35.146 1.00 8.75 271 LEU A CA 1
ATOM 3687 C C . LEU A 1 268 ? 33.805 13.776 35.016 1.00 8.42 271 LEU A C 1
ATOM 3688 O O . LEU A 1 268 ? 34.844 13.427 35.588 1.00 9.22 271 LEU A O 1
ATOM 3704 N N . ALA A 1 269 ? 33.745 14.876 34.258 1.00 7.99 272 ALA A N 1
ATOM 3705 C CA . ALA A 1 269 ? 34.898 15.766 34.169 1.00 7.75 272 ALA A CA 1
ATOM 3706 C C . ALA A 1 269 ? 35.315 16.289 35.544 1.00 9.12 272 ALA A C 1
ATOM 3707 O O . ALA A 1 269 ? 36.506 16.354 35.854 1.00 8.65 272 ALA A O 1
ATOM 3714 N N . VAL A 1 270 ? 34.348 16.676 36.376 1.00 8.12 273 VAL A N 1
ATOM 3715 C CA . VAL A 1 270 ? 34.686 17.161 37.705 1.00 8.63 273 VAL A CA 1
ATOM 3716 C C . VAL A 1 270 ? 35.253 16.035 38.559 1.00 9.21 273 VAL A C 1
ATOM 3717 O O . VAL A 1 270 ? 36.183 16.251 39.343 1.00 9.66 273 VAL A O 1
ATOM 3730 N N . GLU A 1 271 ? 34.705 14.823 38.442 1.00 9.35 274 GLU A N 1
ATOM 3731 C CA . GLU A 1 271 ? 35.267 13.695 39.181 1.00 10.41 274 GLU A CA 1
ATOM 3732 C C . GLU A 1 271 ? 36.729 13.474 38.812 1.00 10.11 274 GLU A C 1
ATOM 3733 O O . GLU A 1 271 ? 37.572 13.265 39.686 1.00 10.88 274 GLU A O 1
ATOM 3745 N N . GLN A 1 272 ? 37.055 13.533 37.519 1.00 9.61 275 GLN A N 1
ATOM 3746 C CA . GLN A 1 272 ? 38.440 13.363 37.098 1.00 9.79 275 GLN A CA 1
ATOM 3747 C C . GLN A 1 272 ? 39.295 14.533 37.561 1.00 9.89 275 GLN A C 1
ATOM 3748 O O . GLN A 1 272 ? 40.456 14.337 37.963 1.00 10.46 275 GLN A O 1
ATOM 3762 N N . ALA A 1 273 ? 38.747 15.752 37.531 1.00 9.50 276 ALA A N 1
ATOM 3763 C CA . ALA A 1 273 ? 39.480 16.899 38.071 1.00 10.23 276 ALA A CA 1
ATOM 3764 C C . ALA A 1 273 ? 39.819 16.692 39.537 1.00 10.42 276 ALA A C 1
ATOM 3765 O O . ALA A 1 273 ? 40.952 16.933 39.959 1.00 11.53 276 ALA A O 1
ATOM 3772 N N . ASP A 1 274 ? 38.837 16.271 40.329 1.00 10.61 277 ASP A N 1
ATOM 3773 C CA . ASP A 1 274 ? 39.050 16.041 41.752 1.00 11.39 277 ASP A CA 1
ATOM 3774 C C . ASP A 1 274 ? 40.128 14.988 41.984 1.00 12.01 277 ASP A C 1
ATOM 3775 O O . ASP A 1 274 ? 40.987 15.156 42.855 1.00 12.74 277 ASP A O 1
ATOM 3784 N N . ALA A 1 275 ? 40.088 13.885 41.233 1.00 12.31 278 ALA A N 1
ATOM 3785 C CA . ALA A 1 275 ? 41.091 12.840 41.406 1.00 12.67 278 ALA A CA 1
ATOM 3786 C C . ALA A 1 275 ? 42.485 13.364 41.085 1.00 13.20 278 ALA A C 1
ATOM 3787 O O . ALA A 1 275 ? 43.471 12.993 41.744 1.00 13.75 278 ALA A O 1
ATOM 3794 N N . TYR A 1 276 ? 42.582 14.220 40.063 1.00 12.34 279 TYR A N 1
ATOM 3795 C CA . TYR A 1 276 ? 43.852 14.816 39.677 1.00 12.39 279 TYR A CA 1
ATOM 3796 C C . TYR A 1 276 ? 44.349 15.790 40.736 1.00 12.91 279 TYR A C 1
ATOM 3797 O O . TYR A 1 276 ? 45.541 15.799 41.068 1.00 15.09 279 TYR A O 1
ATOM 3815 N N . ILE A 1 277 ? 43.461 16.633 41.259 1.00 14.30 280 ILE A N 1
ATOM 3816 C CA . ILE A 1 277 ? 43.841 17.572 42.307 1.00 14.75 280 ILE A CA 1
ATOM 3817 C C . ILE A 1 277 ? 44.330 16.814 43.533 1.00 16.11 280 ILE A C 1
ATOM 3818 O O . ILE A 1 277 ? 45.324 17.199 44.165 1.00 18.69 280 ILE A O 1
ATOM 3834 N N . LYS A 1 278 ? 43.673 15.702 43.870 1.00 15.08 281 LYS A N 1
ATOM 3835 C CA . LYS A 1 278 ? 43.996 15.013 45.121 1.00 17.48 281 LYS A CA 1
ATOM 3836 C C . LYS A 1 278 ? 45.359 14.322 45.071 1.00 15.38 281 LYS A C 1
ATOM 3837 O O . LYS A 1 278 ? 46.126 14.385 46.037 1.00 17.56 281 LYS A O 1
ATOM 3856 N N . ASN A 1 279 ? 45.666 13.605 43.982 1.00 15.50 282 ASN A N 1
ATOM 3857 C CA . ASN A 1 279 ? 46.928 12.868 43.948 1.00 16.17 282 ASN A CA 1
ATOM 3858 C C . ASN A 1 279 ? 47.474 12.692 42.537 1.00 16.63 282 ASN A C 1
ATOM 3859 O O . ASN A 1 279 ? 48.264 11.770 42.305 1.00 18.71 282 ASN A O 1
ATOM 3870 N N . LYS A 1 280 ? 47.079 13.543 41.599 1.00 14.98 283 LYS A N 1
ATOM 3871 C CA . LYS A 1 280 ? 47.563 13.529 40.228 1.00 14.07 283 LYS A CA 1
ATOM 3872 C C . LYS A 1 280 ? 47.162 12.274 39.471 1.00 15.65 283 LYS A C 1
ATOM 3873 O O . LYS A 1 280 ? 47.782 11.939 38.464 1.00 17.83 283 LYS A O 1
ATOM 3892 N N . THR A 1 281 ? 46.112 11.588 39.917 1.00 16.68 284 THR A N 1
ATOM 3893 C CA . THR A 1 281 ? 45.509 10.537 39.111 1.00 17.49 284 THR A CA 1
ATOM 3894 C C . THR A 1 281 ? 45.086 11.122 37.772 1.00 14.40 284 THR A C 1
ATOM 3895 O O . THR A 1 281 ? 44.401 12.144 37.718 1.00 14.69 284 THR A O 1
ATOM 3906 N N . THR A 1 282 ? 45.511 10.488 36.695 1.00 17.06 285 THR A N 1
ATOM 3907 C CA . THR A 1 282 ? 45.109 10.903 35.367 1.00 14.98 285 THR A CA 1
ATOM 3908 C C . THR A 1 282 ? 44.348 9.772 34.696 1.00 17.46 285 THR A C 1
ATOM 3909 O O . THR A 1 282 ? 44.639 8.597 34.931 1.00 20.63 285 THR A O 1
ATOM 3920 N N . PRO A 1 283 ? 43.398 10.084 33.827 1.00 16.10 286 PRO A N 1
ATOM 3921 C CA . PRO A 1 283 ? 42.730 9.016 33.084 1.00 17.65 286 PRO A CA 1
ATOM 3922 C C . PRO A 1 283 ? 43.721 8.294 32.185 1.00 18.55 286 PRO A C 1
ATOM 3923 O O . PRO A 1 283 ? 44.653 8.893 31.651 1.00 18.78 286 PRO A O 1
ATOM 3934 N N . LYS A 1 284 ? 43.511 6.984 32.019 1.00 19.20 287 LYS A N 1
ATOM 3935 C CA . LYS A 1 284 ? 44.378 6.189 31.156 1.00 28.51 287 LYS A CA 1
ATOM 3936 C C . LYS A 1 284 ? 44.440 6.782 29.753 1.00 25.94 287 LYS A C 1
ATOM 3937 O O . LYS A 1 284 ? 45.512 6.864 29.146 1.00 23.13 287 LYS A O 1
ATOM 3956 N N . GLU A 1 285 ? 43.300 7.216 29.227 1.00 19.91 288 GLU A N 1
ATOM 3957 C CA . GLU A 1 285 ? 43.229 7.861 27.924 1.00 19.34 288 GLU A CA 1
ATOM 3958 C C . GLU A 1 285 ? 42.658 9.258 28.104 1.00 14.23 288 GLU A C 1
ATOM 3959 O O . GLU A 1 285 ? 41.604 9.428 28.722 1.00 14.85 288 GLU A O 1
ATOM 3971 N N . GLU A 1 286 ? 43.368 10.251 27.575 1.00 14.46 289 GLU A N 1
ATOM 3972 C CA . GLU A 1 286 ? 42.882 11.628 27.614 1.00 12.07 289 GLU A CA 1
ATOM 3973 C C . GLU A 1 286 ? 41.514 11.732 26.965 1.00 13.91 289 GLU A C 1
ATOM 3974 O O . GLU A 1 286 ? 40.574 12.284 27.551 1.00 11.74 289 GLU A O 1
ATOM 3986 N N . LYS A 1 287 ? 41.396 11.224 25.739 1.00 11.67 290 LYS A N 1
ATOM 3987 C CA . LYS A 1 287 ? 40.171 11.330 24.961 1.00 11.88 290 LYS A CA 1
ATOM 3988 C C . LYS A 1 287 ? 39.249 10.163 25.292 1.00 11.16 290 LYS A C 1
ATOM 3989 O O . LYS A 1 287 ? 39.653 8.998 25.231 1.00 13.47 290 LYS A O 1
ATOM 4008 N N . GLN A 1 288 ? 38.023 10.490 25.669 1.00 9.81 291 GLN A N 1
ATOM 4009 C CA . GLN A 1 288 ? 37.048 9.531 26.156 1.00 10.27 291 GLN A CA 1
ATOM 4010 C C . GLN A 1 288 ? 35.714 9.797 25.479 1.00 9.81 291 GLN A C 1
ATOM 4011 O O . GLN A 1 288 ? 35.355 10.944 25.218 1.00 13.05 291 GLN A O 1
ATOM 4025 N N . LEU A 1 289 ? 34.979 8.729 25.215 1.00 10.20 292 LEU A N 1
ATOM 4026 C CA . LEU A 1 289 ? 33.685 8.781 24.553 1.00 10.44 292 LEU A CA 1
ATOM 4027 C C . LEU A 1 289 ? 32.604 8.277 25.487 1.00 10.54 292 LEU A C 1
ATOM 4028 O O . LEU A 1 289 ? 32.828 7.362 26.285 1.00 15.36 292 LEU A O 1
ATOM 4044 N N . MET A 1 290 ? 31.427 8.880 25.365 1.00 9.51 293 MET A N 1
ATOM 4045 C CA . MET A 1 290 ? 30.228 8.424 26.056 1.00 10.32 293 MET A CA 1
ATOM 4046 C C . MET A 1 290 ? 29.135 8.130 25.039 1.00 9.16 293 MET A C 1
ATOM 4047 O O . MET A 1 290 ? 28.900 8.917 24.121 1.00 10.03 293 MET A O 1
ATOM 4061 N N . ASP A 1 291 ? 28.414 7.039 25.254 1.00 9.31 294 ASP A N 1
ATOM 4062 C CA . ASP A 1 291 ? 27.417 6.577 24.295 1.00 10.54 294 ASP A CA 1
ATOM 4063 C C . ASP A 1 291 ? 26.200 7.494 24.233 1.00 8.37 294 ASP A C 1
ATOM 4064 O O . ASP A 1 291 ? 25.731 8.006 25.251 1.00 8.96 294 ASP A O 1
ATOM 4073 N N . CYS A 1 292 ? 25.669 7.653 23.030 1.00 8.40 295 CYS A N 1
ATOM 4074 C CA . CYS A 1 292 ? 24.395 8.316 22.768 1.00 7.81 295 CYS A CA 1
ATOM 4075 C C . CYS A 1 292 ? 23.270 7.290 22.653 1.00 9.08 295 CYS A C 1
ATOM 4076 O O . CYS A 1 292 ? 23.507 6.115 22.392 1.00 10.73 295 CYS A O 1
ATOM 4084 N N A VAL A 1 293 ? 22.035 7.773 22.824 0.62 8.41 296 VAL A N 1
ATOM 4085 N N B VAL A 1 293 ? 22.036 7.757 22.823 0.38 8.27 296 VAL A N 1
ATOM 4086 C CA A VAL A 1 293 ? 20.820 6.962 22.781 0.62 8.64 296 VAL A CA 1
ATOM 4087 C CA B VAL A 1 293 ? 20.858 6.906 22.697 0.38 9.35 296 VAL A CA 1
ATOM 4088 C C A VAL A 1 293 ? 19.767 7.700 21.954 0.62 8.34 296 VAL A C 1
ATOM 4089 C C B VAL A 1 293 ? 19.759 7.672 21.974 0.38 8.58 296 VAL A C 1
ATOM 4090 O O A VAL A 1 293 ? 19.589 8.909 22.104 0.62 8.88 296 VAL A O 1
ATOM 4091 O O B VAL A 1 293 ? 19.534 8.857 22.230 0.38 7.21 296 VAL A O 1
ATOM 4116 N N . LEU A 1 294 ? 19.035 6.976 21.113 1.00 7.54 297 LEU A N 1
ATOM 4117 C CA . LEU A 1 294 ? 17.949 7.597 20.367 1.00 7.55 297 LEU A CA 1
ATOM 4118 C C . LEU A 1 294 ? 16.791 7.941 21.293 1.00 8.22 297 LEU A C 1
ATOM 4119 O O . LEU A 1 294 ? 16.413 7.147 22.169 1.00 8.64 297 LEU A O 1
ATOM 4135 N N . ILE A 1 295 ? 16.226 9.131 21.092 1.00 7.14 298 ILE A N 1
ATOM 4136 C CA . ILE A 1 295 ? 15.014 9.579 21.778 1.00 7.28 298 ILE A CA 1
ATOM 4137 C C . ILE A 1 295 ? 13.894 9.706 20.751 1.00 8.08 298 ILE A C 1
ATOM 4138 O O . ILE A 1 295 ? 14.020 10.434 19.757 1.00 8.16 298 ILE A O 1
ATOM 4154 N N . ASN A 1 296 ? 12.766 9.069 21.025 1.00 8.22 299 ASN A N 1
ATOM 4155 C CA . ASN A 1 296 ? 11.584 9.242 20.182 1.00 10.46 299 ASN A CA 1
ATOM 4156 C C . ASN A 1 296 ? 10.359 9.197 21.093 1.00 8.97 299 ASN A C 1
ATOM 4157 O O . ASN A 1 296 ? 10.477 9.317 22.315 1.00 9.93 299 ASN A O 1
ATOM 4168 N N . ALA A 1 297 ? 9.165 9.071 20.511 1.00 11.96 300 ALA A N 1
ATOM 4169 C CA . ALA A 1 297 ? 7.957 9.172 21.321 1.00 13.17 300 ALA A CA 1
ATOM 4170 C C . ALA A 1 297 ? 7.902 8.082 22.384 1.00 15.89 300 ALA A C 1
ATOM 4171 O O . ALA A 1 297 ? 7.277 8.269 23.441 1.00 17.01 300 ALA A O 1
ATOM 4178 N N . ASP A 1 298 ? 8.567 6.946 22.147 1.00 14.44 301 ASP A N 1
ATOM 4179 C CA . ASP A 1 298 ? 8.476 5.823 23.070 1.00 14.26 301 ASP A CA 1
ATOM 4180 C C . ASP A 1 298 ? 9.292 6.000 24.346 1.00 16.18 301 ASP A C 1
ATOM 4181 O O . ASP A 1 298 ? 8.993 5.338 25.344 1.00 16.07 301 ASP A O 1
ATOM 4190 N N . ASN A 1 299 ? 10.313 6.852 24.359 1.00 12.43 302 ASN A N 1
ATOM 4191 C CA . ASN A 1 299 ? 11.070 7.080 25.583 1.00 12.72 302 ASN A CA 1
ATOM 4192 C C . ASN A 1 299 ? 11.228 8.545 25.954 1.00 10.71 302 ASN A C 1
ATOM 4193 O O . ASN A 1 299 ? 11.882 8.842 26.953 1.00 12.47 302 ASN A O 1
ATOM 4204 N N . ALA A 1 300 ? 10.609 9.465 25.208 1.00 11.56 303 ALA A N 1
ATOM 4205 C CA . ALA A 1 300 ? 10.686 10.874 25.567 1.00 11.31 303 ALA A CA 1
ATOM 4206 C C . ALA A 1 300 ? 10.180 11.120 26.981 1.00 9.97 303 ALA A C 1
ATOM 4207 O O . ALA A 1 300 ? 10.674 12.018 27.675 1.00 12.32 303 ALA A O 1
ATOM 4214 N N . GLY A 1 301 ? 9.191 10.351 27.423 1.00 10.36 304 GLY A N 1
ATOM 4215 C CA . GLY A 1 301 ? 8.646 10.512 28.754 1.00 12.18 304 GLY A CA 1
ATOM 4216 C C . GLY A 1 301 ? 9.528 9.993 29.868 1.00 12.38 304 GLY A C 1
ATOM 4217 O O . GLY A 1 301 ? 9.136 10.077 31.038 1.00 16.42 304 GLY A O 1
ATOM 4221 N N . LYS A 1 302 ? 10.698 9.448 29.544 1.00 12.96 305 LYS A N 1
ATOM 4222 C CA . LYS A 1 302 ? 11.683 9.033 30.536 1.00 15.43 305 LYS A CA 1
ATOM 4223 C C . LYS A 1 302 ? 12.886 9.966 30.579 1.00 12.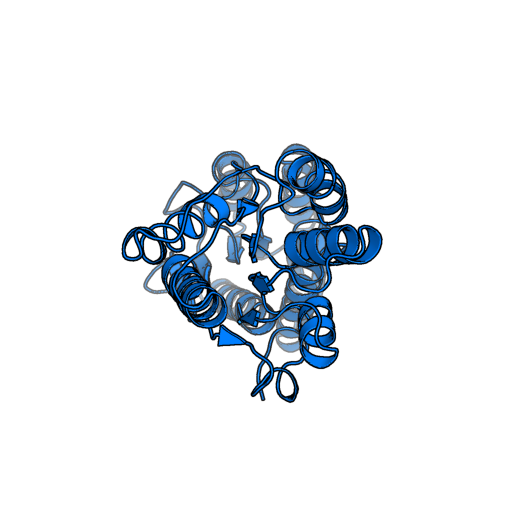14 305 LYS A C 1
ATOM 4224 O O . LYS A 1 302 ? 13.848 9.704 31.318 1.00 14.12 305 LYS A O 1
ATOM 4243 N N . LEU A 1 303 ? 12.861 11.040 29.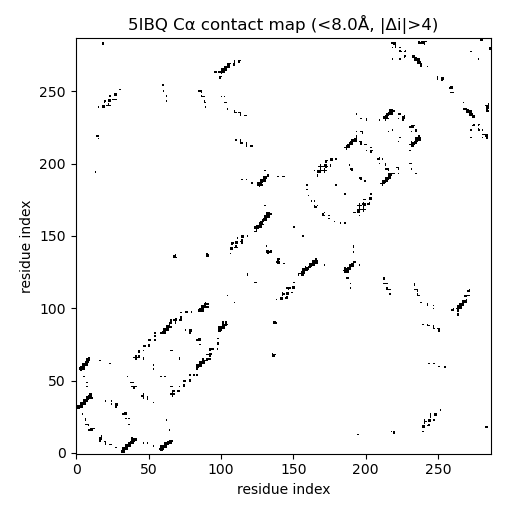799 1.00 10.77 306 LEU A N 1
ATOM 4244 C CA . LEU A 1 303 ? 13.990 11.941 29.638 1.00 9.56 306 LEU A CA 1
ATOM 4245 C C . LEU A 1 303 ? 13.757 13.209 30.445 1.00 9.93 306 LEU A C 1
ATOM 4246 O O . LEU A 1 303 ? 12.672 13.796 30.378 1.00 10.47 306 LEU A O 1
ATOM 4262 N N . GLU A 1 304 ? 14.787 13.649 31.174 1.00 9.83 307 GLU A N 1
ATOM 4263 C CA . GLU A 1 304 ? 14.707 14.893 31.940 1.00 10.28 307 GLU A CA 1
ATOM 4264 C C . GLU A 1 304 ? 16.119 15.419 32.117 1.00 9.52 307 GLU A C 1
ATOM 4265 O O . GLU A 1 304 ? 16.984 14.701 32.629 1.00 9.73 307 GLU A O 1
ATOM 4277 N N . THR A 1 305 ? 16.360 16.651 31.687 1.00 8.61 308 THR A N 1
ATOM 4278 C CA . THR A 1 305 ? 17.643 17.319 31.879 1.00 8.71 308 THR A CA 1
ATOM 4279 C C . THR A 1 305 ? 18.797 16.397 31.476 1.00 8.43 308 THR A C 1
ATOM 4280 O O . THR A 1 305 ? 19.751 16.151 32.219 1.00 8.88 308 THR A O 1
ATOM 4291 N N . PHE A 1 306 ? 18.707 15.897 30.237 1.00 7.80 309 PHE A N 1
ATOM 4292 C CA . PHE A 1 306 ? 19.784 15.160 29.581 1.00 8.11 309 PHE A CA 1
ATOM 4293 C C . PHE A 1 306 ? 20.112 13.842 30.264 1.00 9.31 309 PHE A C 1
ATOM 4294 O O . PHE A 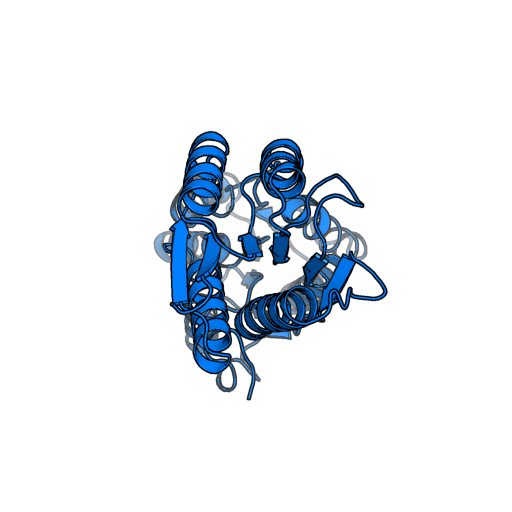1 306 ? 21.233 13.339 30.129 1.00 10.19 309 PHE A O 1
ATOM 4311 N N . ALA A 1 307 ? 19.143 13.245 30.938 1.00 10.02 310 ALA A N 1
ATOM 4312 C CA . ALA A 1 307 ? 19.312 11.933 31.534 1.00 10.78 310 ALA A CA 1
ATOM 4313 C C . ALA A 1 307 ? 18.043 11.127 31.341 1.00 11.64 310 ALA A C 1
ATOM 4314 O O . ALA A 1 307 ? 16.935 11.654 31.469 1.00 11.78 310 ALA A O 1
ATOM 4321 N N . LEU A 1 308 ? 18.212 9.841 31.049 1.00 12.60 311 LEU A N 1
ATOM 4322 C CA . LEU A 1 308 ? 17.101 8.907 31.002 1.00 15.44 311 LEU A CA 1
ATOM 4323 C C . LEU A 1 308 ? 16.953 8.186 32.339 1.00 17.21 311 LEU A C 1
ATOM 4324 O O . LEU A 1 308 ? 17.946 7.816 32.974 1.00 22.09 311 LEU A O 1
ATOM 4340 N N . THR A 1 309 ? 15.711 7.990 32.760 1.00 17.42 312 THR A N 1
ATOM 4341 C CA . THR A 1 309 ? 15.426 7.205 33.962 1.00 25.19 312 THR A CA 1
ATOM 4342 C C . THR A 1 309 ? 14.307 6.216 33.680 1.00 32.72 312 THR A C 1
ATOM 4343 O O . THR A 1 309 ? 14.139 5.780 32.542 1.00 41.26 312 THR A O 1
#

Secondary structure (DSSP, 8-state):
---EEEEEES-TTSHHHHHHHHHHHHHHHHTT-EEEEEE-TT-HHHHHHHHHHHHHTT-SEEEE--S-TTTTHHHHHHHHHTT--EEEESS--S-SSSSSEEEEE-HHHHHHHHHHHHHHHTTT-EEEEEEE--TTSHHHHHHHHHHHHHHTT-TTEEEEEEEE-TT-HHHHHHHHHHHHHH--S--EEEESSHHHHHHHHHHHHHTT-TTSEEE-SB--HHHHHHHHTTSS-BEEE--HHHHHHHHHHHHHHHHHH----SSSEEEE--EEE-TTTGGGEETTEE-

Sequence (287 aa):
MADLIAIITPAHDNPFFKAEAVGAEAKAKELGYETLVMTHDDDANKQSEMIDTAIGRGAKAIILDNAGADASVAAVKKAKDAGIPSFLIDREINATGVAVAQIVSNNYQGAQLGAQEFVKLMGEKGNYVVELVVGKESDTNAGIRSSQGYHHDVIDDYPEMMKSVAKQSANWSQTEAYSKKMMETILQANPDIKGVISGNDTMAMGAIAALQAAGRKDVIVVGFDGSNDVRDSIKSGGIKATVLQPAYAQAQLAVEQADAYIKNKTTPKEEKQLMDCVVLINADNAGKLETFALT

Organism: Rhizobium etli (strain ATCC 51251 / DSM 11541 / JCM 21823 / NBRC 15573 / CFN 42) (NCBI:txid347834)

Nearest PDB structures (foldseek):
  4ry0-assembly1_A  TM=1.003E+00  e=6.131E-60  Rhizobium etli CFN 42
  2ioy-assembly2_B  TM=9.754E-01  e=1.084E-31  Caldanaerobacter subterraneus subsp. tengcongensis
  4rsm-assembly3_C  TM=9.296E-01  e=6.751E-26  Mycolicibacterium smegmatis MC2 155
  6sw4-assembly1_A  TM=8.378E-01  e=2.711E-24  Geobacillus stearothermophilus
  4kq9-assembly1_A  TM=8.532E-01  e=3.376E-22  Conexibacter woesei DSM 14684

Solvent-accessible surface area: 11758 Å² total; per-residue (Å²): 154,48,57,14,0,0,1,0,1,0,28,58,130,11,41,6,14,100,7,0,2,58,0,0,54,44,29,0,112,126,67,54,18,97,29,31,56,19,41,0,64,50,58,38,125,88,1,37,100,34,0,71,54,0,51,71,135,38,2,100,0,0,0,0,0,1,10,4,3,107,60,0,25,74,8,1,94,72,0,100,117,56,64,14,16,2,0,0,1,6,10,36,6,84,29,101,48,16,4,29,0,0,0,5,1,36,6,85,54,0,0,45,55,0,0,92,23,0,5,148,63,1,48,92,106,21,35,22,0,15,0,25,1,48,172,54,8,42,1,5,44,53,9,12,89,0,4,100,52,10,7,88,96,63,113,98,12,117,59,51,22,115,72,38,0,55,21,27,78,106,75,0,72,67,68,0,85,92,10,17,156,77,29,85,97,5,76,0,0,1,0,4,5,1,12,0,0,43,0,0,9,35,2,1,76,74,56,61,51,132,93,0,21,0,0,0,0,6,0,3,43,69,0,25,68,14,9,116,94,46,7,1,61,0,0,0,10,2,22,1,67,51,0,0,33,57,0,0,75,30,0,10,32,47,46,146,109,142,69,78,31,204,119,32,87,37,119,38,109,4,65,40,0,32,79,126,28,1,62,114,4,92,52,6,44,62,138

B-factor: mean 15.74, std 8.91, range [5.11, 57.47]